Protein AF-A0AA42IKV4-F1 (afdb_monomer_lite)

Structure (mmCIF, N/CA/C/O backbone):
data_AF-A0AA42IKV4-F1
#
_entry.id   AF-A0AA42IKV4-F1
#
loop_
_atom_site.group_PDB
_atom_site.id
_atom_site.type_symbol
_atom_site.label_atom_id
_atom_site.label_alt_id
_atom_site.label_comp_id
_atom_site.label_asym_id
_atom_site.label_entity_id
_atom_site.label_seq_id
_atom_site.pdbx_PDB_ins_code
_atom_site.Cartn_x
_atom_site.Cartn_y
_atom_site.Cartn_z
_atom_site.occupancy
_atom_site.B_iso_or_equiv
_atom_site.auth_seq_id
_atom_site.auth_comp_id
_atom_site.auth_asym_id
_atom_site.auth_atom_id
_atom_site.pdbx_PDB_model_num
ATOM 1 N N . MET A 1 1 ? -17.521 -4.897 33.472 1.00 60.84 1 MET A N 1
ATOM 2 C CA . MET A 1 1 ? -17.845 -4.066 34.658 1.00 60.84 1 MET A CA 1
ATOM 3 C C . MET A 1 1 ? -17.753 -2.635 34.185 1.00 60.84 1 MET A C 1
ATOM 5 O O . MET A 1 1 ? -16.675 -2.267 33.755 1.00 60.84 1 MET A O 1
ATOM 9 N N . ALA A 1 2 ? -18.853 -1.888 34.214 1.00 84.25 2 ALA A N 1
ATOM 10 C CA . ALA A 1 2 ? -18.954 -0.598 33.538 1.00 84.25 2 ALA A CA 1
ATOM 11 C C . ALA A 1 2 ? -18.239 0.542 34.285 1.00 84.25 2 ALA A C 1
ATOM 13 O O . ALA A 1 2 ? -18.067 0.492 35.506 1.00 84.25 2 ALA A O 1
ATOM 14 N N . ILE A 1 3 ? -17.847 1.573 33.535 1.00 90.38 3 ILE A N 1
ATOM 15 C CA . ILE A 1 3 ? -17.620 2.922 34.064 1.00 90.38 3 ILE A CA 1
ATOM 16 C C . ILE A 1 3 ? -18.970 3.554 34.417 1.00 90.38 3 ILE A C 1
ATOM 18 O O . ILE A 1 3 ? -19.872 3.567 33.579 1.00 90.38 3 ILE A O 1
ATOM 22 N N . ASP A 1 4 ? -19.057 4.121 35.618 1.00 91.38 4 ASP A N 1
ATOM 23 C CA . ASP A 1 4 ? -20.184 4.929 36.079 1.00 91.38 4 ASP A CA 1
ATOM 24 C C . ASP A 1 4 ? -19.885 6.423 35.882 1.00 91.38 4 ASP A C 1
ATOM 26 O O . ASP A 1 4 ? -18.743 6.873 36.046 1.00 91.38 4 ASP A O 1
ATOM 30 N N . PHE A 1 5 ? -20.919 7.203 35.563 1.00 91.62 5 PHE A N 1
ATOM 31 C CA . PHE A 1 5 ? -20.811 8.636 35.288 1.00 91.62 5 PHE A CA 1
ATOM 32 C C . PHE A 1 5 ? -21.641 9.451 36.284 1.00 91.62 5 PHE A C 1
ATOM 34 O O . PHE A 1 5 ? -22.869 9.385 36.285 1.00 91.62 5 PHE A O 1
ATOM 41 N N . GLU A 1 6 ? -20.989 10.292 37.088 1.00 92.06 6 GLU A N 1
ATOM 42 C CA . GLU A 1 6 ? -21.677 11.289 37.914 1.00 92.06 6 GLU A CA 1
ATOM 43 C C . GLU A 1 6 ? -21.617 12.663 37.248 1.00 92.06 6 GLU A C 1
ATOM 45 O O . GLU A 1 6 ? -20.548 13.251 37.063 1.00 92.06 6 GLU A O 1
ATOM 50 N N . CYS A 1 7 ? -22.780 13.202 36.899 1.00 89.62 7 CYS A N 1
ATOM 51 C CA . CYS A 1 7 ? -22.887 14.452 36.158 1.00 89.62 7 CYS A CA 1
ATOM 52 C C . CYS A 1 7 ? -23.126 15.654 37.083 1.00 89.62 7 CYS A C 1
ATOM 54 O O . CYS A 1 7 ? -24.048 15.647 37.895 1.00 89.62 7 CYS A O 1
ATOM 56 N N . SER A 1 8 ? -22.359 16.731 36.898 1.00 89.75 8 SER A N 1
ATOM 57 C CA . SER A 1 8 ? -22.642 18.060 37.456 1.00 89.75 8 SER A CA 1
ATOM 58 C C . SER A 1 8 ? -22.844 19.088 36.337 1.00 89.75 8 SER A C 1
ATOM 60 O O . SER A 1 8 ? -22.795 18.736 35.157 1.00 89.75 8 SER A O 1
ATOM 62 N N . ALA A 1 9 ? -23.093 20.355 36.685 1.00 86.19 9 ALA A N 1
ATOM 63 C CA . ALA A 1 9 ? -23.246 21.433 35.704 1.00 86.19 9 ALA A CA 1
ATOM 64 C C . ALA A 1 9 ? -21.953 21.720 34.913 1.00 86.19 9 ALA A C 1
ATOM 66 O O . ALA A 1 9 ? -22.020 22.107 33.751 1.00 86.19 9 ALA A O 1
ATOM 67 N N . GLU A 1 10 ? -20.783 21.506 35.519 1.00 87.81 10 GLU A N 1
ATOM 68 C CA . GLU A 1 10 ? -19.490 21.903 34.938 1.00 87.81 10 GLU A CA 1
ATOM 69 C C . GLU A 1 10 ? -18.669 20.717 34.417 1.00 87.81 10 GLU A C 1
ATOM 71 O O . GLU A 1 10 ? -17.857 20.863 33.500 1.00 87.81 10 GLU A O 1
ATOM 76 N N . LYS A 1 11 ? -18.864 19.529 35.000 1.00 91.00 11 LYS A N 1
ATOM 77 C CA . LYS A 1 11 ? -18.045 18.349 34.711 1.00 91.00 11 LYS A CA 1
ATOM 78 C C . LYS A 1 11 ? -18.808 17.041 34.884 1.00 91.00 11 LYS A C 1
ATOM 80 O O . LYS A 1 11 ? -19.859 16.995 35.518 1.00 91.00 11 LYS A O 1
ATOM 85 N N . VAL A 1 12 ? -18.231 15.973 34.355 1.00 89.62 12 VAL A N 1
ATOM 86 C CA . VAL A 1 12 ? -18.653 14.589 34.571 1.00 89.62 12 VAL A CA 1
ATOM 87 C C . VAL A 1 12 ? -17.519 13.855 35.272 1.00 89.62 12 VAL A C 1
ATOM 89 O O . VAL A 1 12 ? -16.379 13.912 34.820 1.00 89.62 12 VAL A O 1
ATOM 92 N N . ARG A 1 13 ? -17.813 13.190 36.387 1.00 93.19 13 ARG A N 1
ATOM 93 C CA . ARG A 1 13 ? -16.850 12.350 37.104 1.00 93.19 13 ARG A CA 1
ATOM 94 C C . ARG A 1 13 ? -17.017 10.905 36.669 1.00 93.19 13 ARG A C 1
ATOM 96 O O . ARG A 1 13 ? -18.143 10.417 36.601 1.00 93.19 13 ARG A O 1
ATOM 103 N N . LEU A 1 14 ? -15.906 10.239 36.393 1.00 93.44 14 LEU A N 1
ATOM 104 C CA . LEU A 1 14 ? -15.879 8.843 35.981 1.00 93.44 14 LEU A CA 1
ATOM 105 C C . LEU A 1 14 ? -15.446 7.978 37.162 1.00 93.44 14 LEU A C 1
ATOM 107 O O . LEU A 1 14 ? -14.432 8.270 37.803 1.00 93.44 14 LEU A O 1
ATOM 111 N N . PHE A 1 15 ? -16.169 6.890 37.405 1.00 92.94 15 PHE A N 1
ATOM 112 C CA . PHE A 1 15 ? -15.842 5.903 38.429 1.00 92.94 15 PHE A CA 1
ATOM 113 C C . PHE A 1 15 ? -15.756 4.510 37.818 1.00 92.94 15 PHE A C 1
ATOM 115 O O . PHE A 1 15 ? -16.484 4.181 36.890 1.00 92.94 15 PHE A O 1
ATOM 122 N N . TYR A 1 16 ? -14.874 3.668 38.346 1.00 92.25 16 TYR A N 1
ATOM 123 C CA . TYR A 1 16 ? -14.787 2.260 37.973 1.00 92.25 16 TYR A CA 1
ATOM 124 C C . TYR A 1 16 ? -14.744 1.412 39.233 1.00 92.25 16 TYR A C 1
ATOM 126 O O . TYR A 1 16 ? -13.850 1.566 40.065 1.00 92.25 16 TYR A O 1
ATOM 134 N N . LYS A 1 17 ? -15.736 0.528 39.389 1.00 90.31 17 LYS A N 1
ATOM 135 C CA . LYS A 1 17 ? -15.947 -0.257 40.620 1.00 90.31 17 LYS A CA 1
ATOM 136 C C . LYS A 1 17 ? -16.019 0.625 41.879 1.00 90.31 17 LYS A C 1
ATOM 138 O O . LYS A 1 17 ? -15.448 0.282 42.912 1.00 90.31 17 LYS A O 1
ATOM 143 N N . GLY A 1 18 ? -16.663 1.789 41.771 1.00 89.50 18 GLY A N 1
ATOM 144 C CA . GLY A 1 18 ? -16.776 2.771 42.856 1.00 89.50 18 GLY A CA 1
ATOM 145 C C . GLY A 1 18 ? -15.502 3.572 43.158 1.00 89.50 18 GLY A C 1
ATOM 146 O O . GLY A 1 18 ? -15.546 4.490 43.971 1.00 89.50 18 GLY A O 1
ATOM 147 N N . ALA A 1 19 ? -14.372 3.278 42.504 1.00 92.56 19 ALA A N 1
ATOM 148 C CA . ALA A 1 19 ? -13.158 4.078 42.623 1.00 92.56 19 ALA A CA 1
ATOM 149 C C . ALA A 1 19 ? -13.177 5.232 41.615 1.00 92.56 19 ALA A C 1
ATOM 151 O O . ALA A 1 19 ? -13.440 5.023 40.430 1.00 92.56 19 ALA A O 1
ATOM 152 N N . TYR A 1 20 ? -12.867 6.442 42.079 1.00 93.88 20 TYR A N 1
ATOM 153 C CA . TYR A 1 20 ? -12.722 7.612 41.215 1.00 93.88 20 TYR A CA 1
ATOM 154 C C . TYR A 1 20 ? -11.599 7.394 40.192 1.00 93.88 20 TYR A C 1
ATOM 156 O O . TYR A 1 20 ? -10.488 7.009 40.558 1.00 93.88 20 TYR A O 1
ATOM 164 N N . LEU A 1 21 ? -11.890 7.660 38.917 1.00 91.00 21 LEU A N 1
ATOM 165 C CA . LEU A 1 21 ? -10.914 7.613 37.830 1.00 91.00 21 LEU A CA 1
ATOM 166 C C . LEU A 1 21 ? -10.411 9.009 37.470 1.00 91.00 21 LEU A C 1
ATOM 168 O O . LEU A 1 21 ? -9.209 9.262 37.520 1.00 91.00 21 LEU A O 1
ATOM 172 N N . MET A 1 22 ? -11.320 9.891 37.048 1.00 91.25 22 MET A N 1
ATOM 173 C CA . MET A 1 22 ? -10.991 11.223 36.537 1.00 91.25 22 MET A CA 1
ATOM 174 C C . MET A 1 22 ? -12.229 12.121 36.419 1.00 91.25 22 MET A C 1
ATOM 176 O O . MET A 1 22 ? -13.366 11.646 36.426 1.00 91.25 22 MET A O 1
ATOM 180 N N . ASP A 1 23 ? -11.978 13.415 36.231 1.00 89.75 23 ASP A N 1
ATOM 181 C CA . ASP A 1 23 ? -12.967 14.421 35.858 1.00 89.75 23 ASP A CA 1
ATOM 182 C C . ASP A 1 23 ? -12.882 14.719 34.351 1.00 89.75 23 ASP A C 1
ATOM 184 O O . ASP A 1 23 ? -11.795 14.905 33.802 1.00 89.75 23 ASP A O 1
ATOM 188 N N . SER A 1 24 ? -14.037 14.860 33.703 1.00 84.94 24 SER A N 1
ATOM 189 C CA . SER A 1 24 ? -14.190 15.379 32.345 1.00 84.94 24 SER A CA 1
ATOM 190 C C . SER A 1 24 ? -14.888 16.731 32.364 1.00 84.94 24 SER A C 1
ATOM 192 O O . SER A 1 24 ? -16.040 16.793 32.797 1.00 84.94 24 SER A O 1
ATOM 194 N N . PRO A 1 25 ? -14.289 17.813 31.846 1.00 84.62 25 PRO A N 1
ATOM 195 C CA . PRO A 1 25 ? -15.061 19.001 31.507 1.00 84.62 25 PRO A CA 1
ATOM 196 C C . PRO A 1 25 ? -16.152 18.624 30.495 1.00 84.62 25 PRO A C 1
ATOM 198 O O . PRO A 1 25 ? -15.885 17.857 29.564 1.00 84.62 25 PRO A O 1
ATOM 201 N N . ARG A 1 26 ? -17.366 19.160 30.655 1.00 83.31 26 ARG A N 1
ATOM 202 C CA . ARG A 1 26 ? 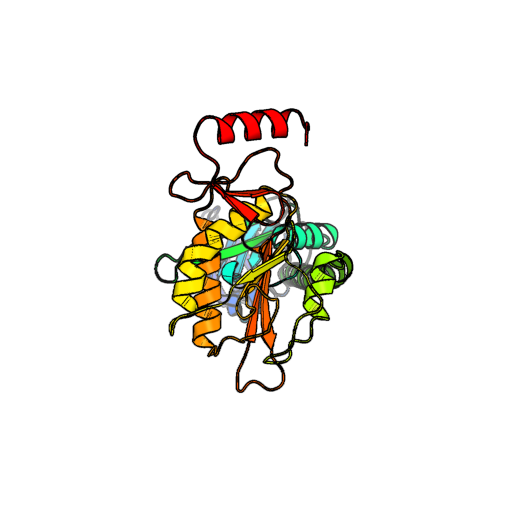-18.424 18.968 29.651 1.00 83.31 26 ARG A CA 1
ATOM 203 C C . ARG A 1 26 ? -18.011 19.574 28.308 1.00 83.31 26 ARG A C 1
ATOM 205 O O . ARG A 1 26 ? -17.318 20.594 28.274 1.00 83.31 26 ARG A O 1
ATOM 212 N N . ASN A 1 27 ? -18.452 18.969 27.203 1.00 84.81 27 ASN A N 1
ATOM 213 C CA . ASN A 1 27 ? -18.189 19.435 25.834 1.00 84.81 27 ASN A CA 1
ATOM 214 C C . ASN A 1 27 ? -16.696 19.531 25.465 1.00 84.81 27 ASN A C 1
ATOM 216 O O . ASN A 1 27 ? -16.315 20.291 24.570 1.00 84.81 27 ASN A O 1
ATOM 220 N N . ARG A 1 28 ? -15.826 18.785 26.152 1.00 84.88 28 ARG A N 1
ATOM 221 C CA . ARG A 1 28 ? -14.416 18.649 25.780 1.00 84.88 28 ARG A CA 1
ATOM 222 C C . ARG A 1 28 ? -14.080 17.194 25.526 1.00 84.88 28 ARG A C 1
ATOM 224 O O . ARG A 1 28 ? -14.535 16.300 26.229 1.00 84.88 28 ARG A O 1
ATOM 231 N N . LYS A 1 29 ? -13.223 16.982 24.532 1.00 87.50 29 LYS A N 1
ATOM 232 C CA . LYS A 1 29 ? -12.684 15.664 24.227 1.00 87.50 29 LYS A CA 1
ATOM 233 C C . LYS A 1 29 ? -11.545 15.339 25.182 1.00 87.50 29 LYS A C 1
ATOM 235 O O . LYS A 1 29 ? -10.499 15.989 25.136 1.00 87.50 29 LYS A O 1
ATOM 240 N N . LEU A 1 30 ? -11.753 14.345 26.035 1.00 90.19 30 LEU A N 1
ATOM 241 C CA . LEU A 1 30 ? -10.736 13.870 26.960 1.00 90.19 30 LEU A CA 1
ATOM 242 C C . LEU A 1 30 ? -9.655 13.089 26.232 1.00 90.19 30 LEU A C 1
ATOM 244 O O . LEU A 1 30 ? -9.950 12.192 25.452 1.00 90.19 30 LEU A O 1
ATOM 248 N N . GLN A 1 31 ? -8.402 13.414 26.526 1.00 91.31 31 GLN A N 1
ATOM 249 C CA . GLN A 1 31 ? -7.239 12.687 26.036 1.00 91.31 31 GLN A CA 1
ATOM 250 C C . GLN A 1 31 ? -6.841 11.661 27.092 1.00 91.31 31 GLN A C 1
ATOM 252 O O . GLN A 1 31 ? -6.477 12.026 28.209 1.00 91.31 31 GLN A O 1
ATOM 257 N N . VAL A 1 32 ? -6.923 10.387 26.737 1.00 90.81 32 VAL A N 1
ATOM 258 C CA . VAL A 1 32 ? -6.566 9.262 27.596 1.00 90.81 32 VAL A CA 1
ATOM 259 C C . VAL A 1 32 ? -5.598 8.366 26.834 1.00 90.81 32 VAL A C 1
ATOM 261 O O . VAL A 1 32 ? -5.584 8.350 25.601 1.00 90.81 32 VAL A O 1
ATOM 264 N N . SER A 1 33 ? -4.750 7.636 27.545 1.00 86.94 33 SER A N 1
ATOM 265 C CA . SER A 1 33 ? -3.795 6.727 26.923 1.00 86.94 33 SER A CA 1
ATOM 266 C C . SER A 1 33 ? -3.758 5.373 27.615 1.00 86.94 33 SER A C 1
ATOM 268 O O . SER A 1 33 ? -4.024 5.258 28.812 1.00 86.94 33 SER A O 1
ATOM 270 N N . GLY A 1 34 ? -3.400 4.357 26.835 1.00 85.62 34 GLY A N 1
ATOM 271 C CA . GLY A 1 34 ? -3.180 2.999 27.308 1.00 85.62 34 GLY A CA 1
ATOM 272 C C . GLY A 1 34 ? -4.421 2.111 27.244 1.00 85.62 34 GLY A C 1
ATOM 273 O O . GLY A 1 34 ? -5.565 2.549 27.390 1.00 85.62 34 GLY A O 1
ATOM 274 N N . SER A 1 35 ? -4.166 0.818 27.063 1.00 86.88 35 SER A N 1
ATOM 275 C CA . SER A 1 35 ? -5.196 -0.220 26.962 1.00 86.88 35 SER A CA 1
ATOM 276 C C . SER A 1 35 ? -5.968 -0.435 28.267 1.00 86.88 35 SER A C 1
ATOM 278 O O . SER A 1 35 ? -7.118 -0.860 28.227 1.00 86.88 35 SER A O 1
ATOM 280 N N . ASP A 1 36 ? -5.384 -0.089 29.420 1.00 89.12 36 ASP A N 1
ATOM 281 C CA . ASP A 1 36 ? -6.040 -0.195 30.731 1.00 89.12 36 ASP A CA 1
ATOM 282 C C . ASP A 1 36 ? -7.333 0.632 30.802 1.00 89.12 36 ASP A C 1
ATOM 284 O O . ASP A 1 36 ? -8.359 0.147 31.278 1.00 89.12 36 ASP A O 1
ATOM 288 N N . PHE A 1 37 ? -7.332 1.860 30.272 1.00 89.81 37 PHE A N 1
ATOM 289 C CA . PHE A 1 37 ? -8.553 2.667 30.233 1.00 89.81 37 PHE A CA 1
ATOM 290 C C . PHE A 1 37 ? -9.602 2.065 29.294 1.00 89.81 37 PHE A C 1
ATOM 292 O O . PHE A 1 37 ? -10.779 2.002 29.644 1.00 89.81 37 PHE A O 1
ATOM 299 N N . LEU A 1 38 ? -9.178 1.577 28.127 1.00 89.00 38 LEU A N 1
ATOM 300 C CA . LEU A 1 38 ? -10.078 0.954 27.160 1.00 89.00 38 LEU A CA 1
ATOM 301 C C . LEU A 1 38 ? -10.749 -0.305 27.736 1.00 89.00 38 LEU A C 1
ATOM 303 O O . LEU A 1 38 ? -11.947 -0.493 27.559 1.00 89.00 38 LEU A O 1
ATOM 307 N N . LEU A 1 39 ? -10.016 -1.122 28.498 1.00 88.81 39 LEU A N 1
ATOM 308 C CA . LEU A 1 39 ? -10.564 -2.304 29.173 1.00 88.81 39 LEU A CA 1
ATOM 309 C C . LEU A 1 39 ? -11.586 -1.953 30.262 1.00 88.81 39 LEU A C 1
ATOM 311 O O . LEU A 1 39 ? -12.529 -2.714 30.483 1.00 88.81 39 LEU A O 1
ATOM 315 N N . LYS A 1 40 ? -11.447 -0.796 30.924 1.00 91.31 40 LYS A N 1
ATOM 316 C CA . LYS A 1 40 ? -12.429 -0.321 31.917 1.00 91.31 40 LYS A CA 1
ATOM 317 C C . LYS A 1 40 ? -13.780 0.028 31.295 1.00 91.31 40 LYS A C 1
ATOM 319 O O . LYS A 1 40 ? -14.773 -0.009 32.010 1.00 91.31 40 LYS A O 1
ATOM 324 N N . LEU A 1 41 ? -13.834 0.305 29.988 1.00 89.75 41 LEU A N 1
ATOM 325 C CA . LEU A 1 41 ? -15.085 0.528 29.250 1.00 89.75 41 LEU A CA 1
ATOM 326 C C . LEU A 1 41 ? -15.873 -0.767 28.983 1.00 89.75 41 LEU A C 1
ATOM 328 O O . LEU A 1 41 ? -16.993 -0.703 28.484 1.00 89.75 41 LEU A O 1
ATOM 332 N N . SER A 1 42 ? -15.326 -1.943 29.307 1.00 90.50 42 SER A N 1
ATOM 333 C CA . SER A 1 42 ? -16.032 -3.219 29.146 1.00 90.50 42 SER A CA 1
ATOM 334 C C . SER A 1 42 ? -17.295 -3.280 30.011 1.00 90.50 42 SER A C 1
ATOM 336 O O . SER A 1 42 ? -17.230 -3.226 31.240 1.00 90.50 42 SER A O 1
ATOM 338 N N . GLY A 1 43 ? -18.461 -3.485 29.409 1.00 91.00 43 GLY A N 1
ATOM 339 C CA . GLY A 1 43 ? -19.750 -3.441 30.099 1.00 91.00 43 GLY A CA 1
ATOM 340 C C . GLY A 1 43 ? -20.415 -2.066 30.064 1.00 91.00 43 GLY A C 1
ATOM 341 O O . GLY A 1 43 ? -21.562 -1.961 30.495 1.00 91.00 43 GLY A O 1
ATOM 342 N N . THR A 1 44 ? -19.726 -1.014 29.607 1.00 93.50 44 THR A N 1
ATOM 343 C CA . THR A 1 44 ? -20.321 0.318 29.465 1.00 93.50 44 THR A CA 1
ATOM 344 C C . THR A 1 44 ? -21.156 0.361 28.193 1.00 93.50 44 THR A C 1
ATOM 346 O O . THR A 1 44 ? -20.634 0.232 27.082 1.00 93.50 44 THR A O 1
ATOM 349 N N . LYS A 1 45 ? -22.463 0.578 28.352 1.00 94.19 45 LYS A N 1
ATOM 350 C CA . LYS A 1 45 ? -23.365 0.756 27.217 1.00 94.19 45 LYS A CA 1
ATOM 351 C C . LYS A 1 45 ? -23.324 2.188 26.717 1.00 94.19 45 LYS A C 1
ATOM 353 O O . LYS A 1 45 ? -23.218 3.119 27.509 1.00 94.19 45 LYS A O 1
ATOM 358 N N . VAL A 1 46 ? -23.439 2.374 25.407 1.00 93.38 46 VAL A N 1
ATOM 359 C CA . VAL A 1 46 ? -23.384 3.708 24.789 1.00 93.38 46 VAL A CA 1
ATOM 360 C C . VAL A 1 46 ? -24.502 4.622 25.286 1.00 93.38 46 VAL A C 1
ATOM 362 O O . VAL A 1 46 ? -24.256 5.801 25.526 1.00 93.38 46 VAL A O 1
ATOM 365 N N . GLU A 1 47 ? -25.701 4.082 25.495 1.00 92.94 47 GLU A N 1
ATOM 366 C CA . GLU A 1 47 ? -26.853 4.818 26.025 1.00 92.94 47 GLU A CA 1
ATOM 367 C C . GLU A 1 47 ? -26.681 5.301 27.477 1.00 92.94 47 GLU A C 1
ATOM 369 O O . GLU A 1 47 ? -27.376 6.228 27.886 1.00 92.94 47 GLU A O 1
ATOM 374 N N . ASP A 1 48 ? -25.739 4.720 28.228 1.00 91.88 48 ASP A N 1
ATOM 375 C CA . ASP A 1 48 ? -25.432 5.113 29.608 1.00 91.88 48 ASP A CA 1
ATOM 376 C C . ASP A 1 48 ? -24.341 6.204 29.670 1.00 91.88 48 ASP A C 1
ATOM 378 O O . ASP A 1 48 ? -24.092 6.791 30.726 1.00 91.88 48 ASP A O 1
ATOM 382 N N . ILE A 1 49 ? -23.677 6.498 28.545 1.00 92.38 49 ILE A N 1
ATOM 383 C CA . ILE A 1 49 ? -22.640 7.531 28.458 1.00 92.38 49 ILE A CA 1
ATOM 384 C C . ILE A 1 49 ? -23.319 8.888 28.217 1.00 92.38 49 ILE A C 1
ATOM 386 O O . ILE A 1 49 ? -24.089 9.020 27.261 1.00 92.38 49 ILE A O 1
ATOM 390 N N . PRO A 1 50 ? -23.008 9.938 29.001 1.00 91.81 50 PRO A N 1
ATOM 391 C CA . PRO A 1 50 ? -23.537 11.276 28.752 1.00 91.81 50 PRO A CA 1
ATOM 392 C C . PRO A 1 50 ? -23.211 11.775 27.337 1.00 91.81 50 PRO A C 1
ATOM 394 O O . PRO A 1 50 ? -22.102 11.590 26.827 1.00 91.81 50 PRO A O 1
ATOM 397 N N . SER A 1 51 ? -24.185 12.410 26.684 1.00 91.12 51 SER A N 1
ATOM 398 C CA . SER A 1 51 ? -24.106 12.813 25.272 1.00 91.12 51 SER A CA 1
ATOM 399 C C . SER A 1 51 ? -23.078 13.907 24.979 1.00 91.12 51 SER A C 1
ATOM 401 O O . SER A 1 51 ? -22.764 14.144 23.821 1.00 91.12 51 SER A O 1
ATOM 403 N N . ASP A 1 52 ? -22.571 14.594 25.997 1.00 87.62 52 ASP A N 1
ATOM 404 C CA . ASP A 1 52 ? -21.582 15.670 25.901 1.00 87.62 52 ASP A CA 1
ATOM 405 C C . ASP A 1 52 ? -20.163 15.225 26.291 1.00 87.62 52 ASP A C 1
ATOM 407 O O . ASP A 1 52 ? -19.279 16.062 26.518 1.00 87.62 52 ASP A O 1
ATOM 411 N N . ILE A 1 53 ? -19.949 13.907 26.368 1.00 90.50 53 ILE A N 1
ATOM 412 C CA . ILE A 1 53 ? -18.666 13.286 26.678 1.00 90.50 53 ILE A CA 1
ATOM 413 C C . ILE A 1 53 ? -18.059 12.657 25.428 1.00 90.50 53 ILE A C 1
ATOM 415 O O . ILE A 1 53 ? -18.652 11.796 24.778 1.00 90.50 53 ILE A O 1
ATOM 419 N N . SER A 1 54 ? -16.821 13.054 25.144 1.00 92.44 54 SER A N 1
ATOM 420 C CA . SER A 1 54 ? -16.008 12.490 24.072 1.00 92.44 54 SER A CA 1
ATOM 421 C C . SER A 1 54 ? -14.648 12.060 24.603 1.00 92.44 54 SER A C 1
ATOM 423 O O . SER A 1 54 ? -14.057 12.731 25.452 1.00 92.44 54 SER A O 1
ATOM 425 N N . PHE A 1 55 ? -14.099 10.994 24.032 1.00 93.69 55 PHE A N 1
ATOM 426 C CA . PHE A 1 55 ? -12.775 10.477 24.352 1.00 93.69 55 PHE A CA 1
ATOM 427 C C . PHE A 1 55 ? -11.897 10.415 23.107 1.00 93.69 55 PHE A C 1
ATOM 429 O O . PHE 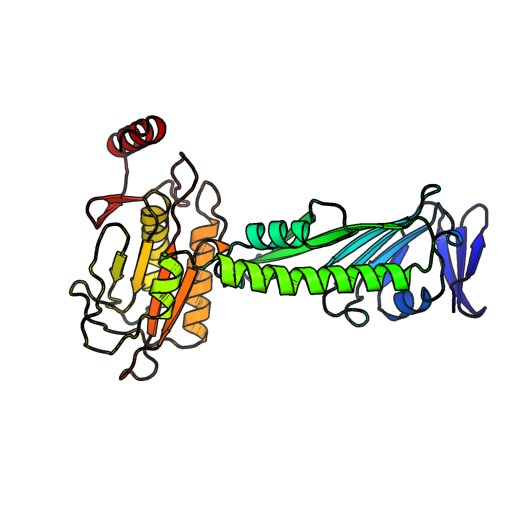A 1 55 ? -12.345 10.124 22.001 1.00 93.69 55 PHE A O 1
ATOM 436 N N . TYR A 1 56 ? -10.613 10.645 23.303 1.00 95.00 56 TYR A N 1
ATOM 437 C CA . TYR A 1 56 ? -9.551 10.186 22.433 1.00 95.00 56 TYR A CA 1
ATOM 438 C C . TYR A 1 56 ? -8.658 9.274 23.265 1.00 95.00 56 TYR A C 1
ATOM 440 O O . TYR A 1 56 ? -8.148 9.695 24.299 1.00 95.00 56 TYR A O 1
ATOM 448 N N . ILE A 1 57 ? -8.496 8.030 22.832 1.00 94.62 57 ILE A N 1
ATOM 449 C CA . ILE A 1 57 ? -7.747 6.998 23.540 1.00 94.62 57 ILE A CA 1
ATOM 450 C C . ILE A 1 57 ? -6.588 6.574 22.642 1.00 94.62 57 ILE A C 1
ATOM 452 O O . ILE A 1 57 ? -6.793 5.866 21.659 1.00 94.62 57 ILE A O 1
ATOM 456 N N . GLY A 1 58 ? -5.378 7.036 22.949 1.00 92.50 58 GLY A N 1
ATOM 457 C CA . GLY A 1 58 ? -4.159 6.638 22.238 1.00 92.50 58 GLY A CA 1
ATOM 458 C C . GLY A 1 58 ? -3.451 5.457 22.904 1.00 92.50 58 GLY A C 1
ATOM 459 O O . GLY A 1 58 ? -3.693 5.155 24.069 1.00 92.50 58 GLY A O 1
ATOM 460 N N . GLY A 1 59 ? -2.523 4.809 22.199 1.00 87.81 59 GLY A N 1
ATOM 461 C CA . GLY A 1 59 ? -1.665 3.789 22.818 1.00 87.81 59 GLY A CA 1
ATOM 462 C C . GLY A 1 59 ? -2.409 2.492 23.156 1.00 87.81 59 GLY A C 1
ATOM 463 O O . GLY A 1 59 ? -2.210 1.922 24.224 1.00 87.81 59 GLY A O 1
ATOM 464 N N . VAL A 1 60 ? -3.319 2.070 22.276 1.00 89.25 60 VAL A N 1
ATOM 465 C CA . VAL A 1 60 ? -4.222 0.920 22.480 1.00 89.25 60 VAL A CA 1
ATOM 466 C C . VAL A 1 60 ? -3.731 -0.360 21.788 1.00 89.25 60 VAL A C 1
ATOM 468 O O . VAL A 1 60 ? -4.499 -1.300 21.585 1.00 89.25 60 VAL A O 1
ATOM 471 N N . GLN A 1 61 ? -2.447 -0.422 21.421 1.00 85.50 61 GLN A N 1
ATOM 472 C CA . GLN A 1 61 ? -1.875 -1.555 20.684 1.00 85.50 61 GLN A CA 1
ATOM 473 C C . GLN A 1 61 ? -1.902 -2.864 21.484 1.00 85.50 61 GLN A C 1
ATOM 475 O O . GLN A 1 61 ? -1.970 -3.936 20.886 1.00 85.50 61 GLN A O 1
ATOM 480 N N . GLU A 1 62 ? -1.859 -2.799 22.821 1.00 84.25 62 GLU A N 1
ATOM 481 C CA . GLU A 1 62 ? -1.962 -4.003 23.663 1.00 84.25 62 GLU A CA 1
ATOM 482 C C . GLU A 1 62 ? -3.386 -4.577 23.668 1.00 84.25 62 GLU A C 1
ATOM 484 O O . GLU A 1 62 ? -3.559 -5.773 23.875 1.00 84.25 62 GLU A O 1
ATOM 489 N N . PHE A 1 63 ? -4.401 -3.741 23.418 1.00 82.50 63 PHE A N 1
ATOM 490 C CA . PHE A 1 63 ? -5.781 -4.191 23.252 1.00 82.50 63 PHE A CA 1
ATOM 491 C C . PHE A 1 63 ? -5.990 -4.839 21.881 1.00 82.50 63 PHE A C 1
ATOM 493 O O . PHE A 1 63 ? -6.549 -5.929 21.781 1.00 82.50 63 PHE A O 1
ATOM 500 N N . HIS A 1 64 ? -5.523 -4.184 20.815 1.00 82.75 64 HIS A N 1
ATOM 501 C CA . HIS A 1 64 ? -5.559 -4.755 19.476 1.00 82.75 64 HIS A CA 1
ATOM 502 C C . HIS A 1 64 ? -4.334 -4.325 18.673 1.00 82.75 64 HIS A C 1
ATOM 504 O O . HIS A 1 64 ? -4.139 -3.143 18.394 1.00 82.75 64 HIS A O 1
ATOM 510 N N . SER A 1 65 ? -3.545 -5.305 18.228 1.00 81.88 65 SER A N 1
ATOM 511 C CA . SER A 1 65 ? -2.232 -5.066 17.616 1.00 81.88 65 SER A CA 1
ATOM 512 C C . SER A 1 65 ? -2.262 -4.151 16.395 1.00 81.88 65 SER A C 1
ATOM 514 O O . SER A 1 65 ? -1.262 -3.505 16.125 1.00 81.88 65 SER A O 1
ATOM 516 N N . SER A 1 66 ? -3.377 -4.077 15.661 1.00 82.25 66 SER A N 1
ATOM 517 C CA . SER A 1 66 ? -3.531 -3.238 14.459 1.00 82.25 66 SER A CA 1
ATOM 518 C C . SER A 1 66 ? -4.073 -1.826 14.720 1.00 82.25 66 SER A C 1
ATOM 520 O O . SER A 1 66 ? -4.232 -1.067 13.764 1.00 82.25 66 SER A O 1
ATOM 522 N N . LEU A 1 67 ? -4.387 -1.480 15.970 1.00 89.69 67 LEU A N 1
ATOM 523 C CA . LEU A 1 67 ? -5.058 -0.240 16.355 1.00 89.69 67 LEU A CA 1
ATOM 524 C C . LEU A 1 67 ? -4.090 0.687 17.100 1.00 89.69 67 LEU A C 1
ATOM 526 O O . LEU A 1 67 ? -3.473 0.290 18.084 1.00 89.69 67 LEU A O 1
ATOM 530 N N . SER A 1 68 ? -3.984 1.938 16.656 1.00 91.50 68 SER A N 1
ATOM 531 C CA . SER A 1 68 ? -3.118 2.943 17.280 1.00 91.50 68 SER A CA 1
ATOM 532 C C . SER A 1 68 ? -3.873 3.869 18.231 1.00 91.50 68 SER A C 1
ATOM 534 O O . SER A 1 68 ? -3.346 4.226 19.292 1.00 91.50 68 SER A O 1
ATOM 536 N N . ALA A 1 69 ? -5.103 4.240 17.869 1.00 94.69 69 ALA A N 1
ATOM 537 C CA . ALA A 1 69 ? -5.951 5.114 18.664 1.00 94.69 69 ALA A CA 1
ATOM 538 C C . ALA A 1 69 ? -7.445 4.946 18.346 1.00 94.69 69 ALA A C 1
ATOM 540 O O . ALA A 1 69 ? -7.834 4.467 17.277 1.00 94.69 69 ALA A O 1
ATOM 541 N N . LEU A 1 70 ? -8.279 5.396 19.282 1.00 95.69 70 LEU A N 1
ATOM 542 C CA . LEU A 1 70 ? -9.729 5.494 19.159 1.00 95.69 70 LEU A CA 1
ATOM 543 C C . LEU A 1 70 ? -10.188 6.913 19.459 1.00 95.69 70 LEU A C 1
ATOM 545 O O . LEU A 1 70 ? -9.720 7.558 20.389 1.00 95.69 70 LEU A O 1
ATOM 549 N N . SER A 1 71 ? -11.166 7.371 18.702 1.00 96.12 71 SER A N 1
ATOM 550 C CA . SER A 1 71 ? -11.866 8.623 18.923 1.00 96.12 71 SER A CA 1
ATOM 551 C C . SER A 1 71 ? -13.348 8.311 19.080 1.00 96.12 71 SER A C 1
ATOM 553 O O . SER A 1 71 ? -13.972 7.820 18.143 1.00 96.12 71 SER A O 1
ATOM 555 N N . LEU A 1 72 ? -13.891 8.586 20.258 1.00 95.75 72 LEU A N 1
ATOM 556 C CA . LEU A 1 72 ? -15.270 8.333 20.651 1.00 95.75 72 LEU A CA 1
ATOM 557 C C . LEU A 1 72 ? -15.956 9.682 20.841 1.00 95.75 72 LEU A C 1
ATOM 559 O O . LEU A 1 72 ? -15.613 10.412 21.764 1.00 95.75 72 LEU A O 1
ATOM 563 N N . ASP A 1 73 ? -16.888 10.036 19.967 1.00 94.88 73 ASP A N 1
ATOM 564 C CA . ASP A 1 73 ? -17.621 11.297 20.036 1.00 94.88 73 ASP A CA 1
ATOM 565 C C . ASP A 1 73 ? -19.099 11.007 20.280 1.00 94.88 73 ASP A C 1
ATOM 567 O O . ASP A 1 73 ? -19.814 10.593 19.362 1.00 94.88 73 ASP A O 1
ATOM 571 N N . ASN A 1 74 ? -19.547 11.169 21.528 1.00 93.00 74 ASN A N 1
ATOM 572 C CA . ASN A 1 74 ? -20.938 10.916 21.879 1.00 93.00 74 ASN A CA 1
ATOM 573 C C . ASN A 1 74 ? -21.840 12.099 21.515 1.00 93.00 74 ASN A C 1
ATOM 575 O O . ASN A 1 74 ? -21.390 13.235 21.371 1.00 93.00 74 ASN A O 1
AT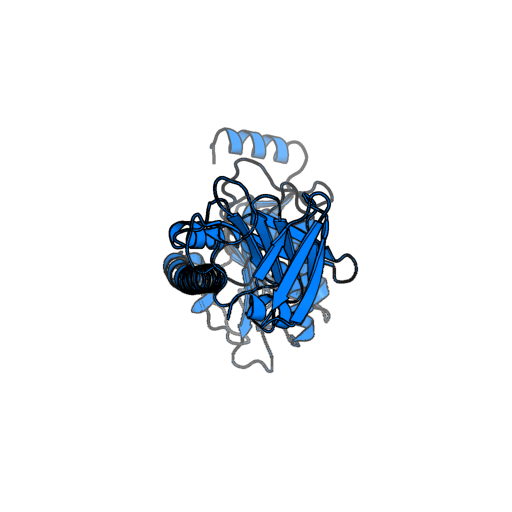OM 579 N N . SER A 1 75 ? -23.123 11.811 21.327 1.00 92.00 75 SER A N 1
ATOM 580 C CA . SER A 1 75 ? -24.165 12.805 21.082 1.00 92.00 75 SER A CA 1
ATOM 581 C C . SER A 1 75 ? -25.525 12.233 21.469 1.00 92.00 75 SER A C 1
ATOM 583 O O . SER A 1 75 ? -25.667 11.029 21.662 1.00 92.00 75 SER A O 1
ATOM 585 N N . GLU A 1 76 ? -26.567 13.065 21.485 1.00 89.00 76 GLU A N 1
ATOM 586 C CA . GLU A 1 76 ? -27.946 12.600 21.721 1.00 89.00 76 GLU A CA 1
ATOM 587 C C . GLU A 1 76 ? -28.426 11.564 20.693 1.00 89.00 76 GLU A C 1
ATOM 589 O O . GLU A 1 76 ? -29.386 10.836 20.928 1.00 89.00 76 GLU A O 1
ATOM 594 N N . ARG A 1 77 ? -27.778 11.492 19.525 1.00 90.19 77 ARG A N 1
ATOM 595 C CA . ARG A 1 77 ? -28.143 10.547 18.464 1.00 90.19 77 ARG A CA 1
ATOM 596 C C . ARG A 1 77 ? -27.446 9.196 18.617 1.00 90.19 77 ARG A C 1
ATOM 598 O O . ARG A 1 77 ? -27.784 8.279 17.868 1.00 90.19 77 ARG A O 1
ATOM 605 N N . GLY A 1 78 ? -26.468 9.097 19.517 1.00 92.88 78 GLY A N 1
ATOM 606 C CA . GLY A 1 78 ? -25.515 7.997 19.639 1.00 92.88 78 GLY A CA 1
ATOM 607 C C . GLY A 1 78 ? -24.065 8.452 19.457 1.00 92.88 78 GLY A C 1
ATOM 608 O O . GLY A 1 78 ? -23.774 9.637 19.253 1.00 92.88 78 GLY A O 1
ATOM 609 N N . MET A 1 79 ? -23.157 7.482 19.499 1.00 96.44 79 MET A N 1
ATOM 610 C CA . MET A 1 79 ? -21.718 7.687 19.481 1.00 96.44 79 MET A CA 1
ATOM 611 C C . MET A 1 79 ? -21.123 7.452 18.097 1.00 96.44 79 MET A C 1
ATOM 613 O O . MET A 1 79 ? -21.268 6.386 17.497 1.00 96.44 79 MET A O 1
ATOM 617 N N . ARG A 1 80 ? -20.386 8.446 17.609 1.00 96.88 80 ARG A N 1
ATOM 618 C CA . ARG A 1 80 ? -19.509 8.318 16.449 1.00 96.88 80 ARG A CA 1
ATOM 619 C C . ARG A 1 80 ? -18.161 7.781 16.912 1.00 96.88 80 ARG A C 1
ATOM 621 O O . ARG A 1 80 ? -17.526 8.362 17.786 1.00 96.88 80 ARG A O 1
ATOM 628 N N . VAL A 1 81 ? -17.713 6.694 16.300 1.00 97.19 81 VAL A N 1
ATOM 629 C CA . VAL A 1 81 ? -16.425 6.069 16.598 1.00 97.19 81 VAL A CA 1
ATOM 630 C C . VAL A 1 81 ? -15.518 6.184 15.385 1.00 97.19 81 VAL A C 1
ATOM 632 O O . VAL A 1 81 ? -15.923 5.872 14.268 1.00 97.19 81 VAL A O 1
ATOM 635 N N . MET A 1 82 ? -14.281 6.618 15.612 1.00 96.94 82 MET A N 1
ATOM 636 C CA . MET A 1 82 ? -13.208 6.597 14.627 1.00 96.94 82 MET A CA 1
ATOM 637 C C . MET A 1 82 ? -12.028 5.796 15.163 1.00 96.94 82 MET A C 1
ATOM 639 O O . MET A 1 82 ? -11.404 6.175 16.153 1.00 96.94 82 MET A O 1
ATOM 643 N N . MET A 1 83 ? -11.723 4.693 14.490 1.00 95.81 83 MET A N 1
ATOM 644 C CA . MET A 1 83 ? -10.573 3.845 14.776 1.00 95.81 83 MET A CA 1
ATOM 645 C C . MET A 1 83 ? -9.424 4.226 13.859 1.00 95.81 83 MET A C 1
ATOM 647 O O . MET A 1 83 ? -9.609 4.330 12.649 1.00 95.81 83 MET A O 1
ATOM 651 N N . GLN A 1 84 ? -8.241 4.418 14.426 1.00 95.12 84 GLN A N 1
ATOM 652 C CA . GLN A 1 84 ? -7.028 4.689 13.669 1.00 95.12 84 GLN A CA 1
ATOM 653 C C . GLN A 1 84 ? -6.149 3.449 13.673 1.00 95.12 84 GLN A C 1
ATOM 655 O O . GLN A 1 84 ? -5.759 2.963 14.735 1.00 95.12 84 GLN A O 1
ATOM 660 N N . THR A 1 85 ? -5.821 2.925 12.496 1.00 92.38 85 THR A N 1
ATOM 661 C CA . THR A 1 85 ? -4.912 1.779 12.394 1.00 92.38 85 THR A CA 1
ATOM 662 C C . THR A 1 85 ? -3.486 2.173 12.769 1.00 92.38 85 THR A C 1
ATOM 664 O O . THR A 1 85 ? -3.152 3.351 12.922 1.00 92.38 85 THR A O 1
ATOM 667 N N . ASN A 1 86 ? -2.603 1.189 12.885 1.00 87.88 86 ASN A N 1
ATOM 668 C CA . ASN A 1 86 ? -1.172 1.463 12.884 1.00 87.88 86 ASN A CA 1
ATOM 669 C C . ASN A 1 86 ? -0.715 2.096 11.569 1.00 87.88 86 ASN A C 1
ATOM 671 O O . ASN A 1 86 ? -1.361 1.957 10.525 1.00 87.88 86 ASN A O 1
ATOM 675 N N . TYR A 1 87 ? 0.444 2.746 11.645 1.00 85.06 87 TYR A N 1
ATOM 676 C CA . TYR A 1 87 ? 1.170 3.226 10.482 1.00 85.06 87 TYR A CA 1
ATOM 677 C C . TYR A 1 87 ? 1.511 2.059 9.559 1.00 85.06 87 TYR A C 1
ATOM 679 O O . TYR A 1 87 ? 2.170 1.101 9.963 1.00 85.06 87 TYR A O 1
ATOM 687 N N . MET A 1 88 ? 1.101 2.174 8.304 1.00 85.00 88 MET A N 1
ATOM 688 C CA . MET A 1 88 ? 1.540 1.294 7.232 1.00 85.00 88 MET A CA 1
ATOM 689 C C . MET A 1 88 ? 2.574 2.018 6.388 1.00 85.00 88 MET A C 1
ATOM 691 O O . MET A 1 88 ? 2.345 3.143 5.950 1.00 85.00 88 MET A O 1
ATOM 695 N N . ASN A 1 89 ? 3.718 1.374 6.178 1.00 80.50 89 ASN A N 1
ATOM 696 C CA . ASN A 1 89 ? 4.758 1.870 5.288 1.00 80.50 89 ASN A CA 1
ATOM 697 C C . ASN A 1 89 ? 4.350 1.575 3.839 1.00 80.50 89 ASN A C 1
ATOM 699 O O . ASN A 1 89 ? 4.422 0.428 3.400 1.00 80.50 89 ASN A O 1
ATOM 703 N N . LEU A 1 90 ? 3.950 2.609 3.098 1.00 73.62 90 LEU A N 1
ATOM 704 C CA . LEU A 1 90 ? 3.570 2.470 1.690 1.00 73.62 90 LEU A CA 1
ATOM 705 C C . LEU A 1 90 ? 4.761 2.074 0.810 1.00 73.62 90 LEU A C 1
ATOM 707 O O . LEU A 1 90 ? 4.595 1.329 -0.146 1.00 73.62 90 LEU A O 1
ATOM 711 N N . GLY A 1 91 ? 5.978 2.487 1.169 1.00 66.25 91 GLY A N 1
ATOM 712 C CA . GLY A 1 91 ? 7.202 2.056 0.488 1.00 66.25 91 GLY A CA 1
ATOM 713 C C . GLY A 1 91 ? 7.534 0.570 0.682 1.00 66.25 91 GLY A C 1
ATOM 714 O O . GLY A 1 91 ? 8.354 0.033 -0.057 1.00 66.25 91 GLY A O 1
ATOM 715 N N . ALA A 1 92 ? 6.906 -0.102 1.652 1.00 71.75 92 ALA A N 1
ATOM 716 C CA . ALA A 1 92 ? 7.008 -1.548 1.854 1.00 71.75 92 ALA A CA 1
ATOM 717 C C . ALA A 1 92 ? 5.860 -2.331 1.189 1.00 71.75 92 ALA A C 1
ATOM 719 O O . ALA A 1 92 ? 5.798 -3.556 1.314 1.00 71.75 92 ALA A O 1
ATOM 720 N N . TRP A 1 93 ? 4.942 -1.653 0.494 1.00 75.62 93 TRP A N 1
ATOM 721 C CA . TRP A 1 93 ? 3.826 -2.296 -0.187 1.00 75.62 93 TRP A CA 1
ATOM 722 C C . TRP A 1 93 ? 4.295 -2.980 -1.478 1.00 75.62 93 TRP A C 1
ATOM 724 O O . TRP A 1 93 ? 4.373 -2.374 -2.538 1.00 75.62 93 TRP A O 1
ATOM 734 N N . ILE A 1 94 ? 4.619 -4.268 -1.373 1.00 67.75 94 ILE A N 1
ATOM 735 C CA . ILE A 1 94 ? 5.118 -5.112 -2.475 1.00 67.75 94 ILE A CA 1
ATOM 736 C C . ILE A 1 94 ? 4.067 -6.135 -2.938 1.00 67.75 94 ILE A C 1
ATOM 738 O O . ILE A 1 94 ? 4.355 -7.321 -3.119 1.00 67.75 94 ILE A O 1
ATOM 742 N N . LYS A 1 95 ? 2.808 -5.702 -3.046 1.00 71.38 95 LYS A N 1
ATOM 743 C CA . LYS A 1 95 ? 1.675 -6.551 -3.447 1.00 71.38 95 LYS A CA 1
ATOM 744 C C . LYS A 1 95 ? 1.419 -6.405 -4.960 1.00 71.38 95 LYS A C 1
ATOM 746 O O . LYS A 1 95 ? 1.703 -5.349 -5.507 1.00 71.38 95 LYS A O 1
ATOM 751 N N . PRO A 1 96 ? 0.872 -7.426 -5.648 1.00 64.31 96 PRO A N 1
ATOM 752 C CA . PRO A 1 96 ? 0.559 -7.370 -7.085 1.00 64.31 96 PRO A CA 1
ATOM 753 C C . PRO A 1 96 ? -0.722 -6.571 -7.406 1.00 64.31 96 PRO A C 1
ATOM 755 O O . PRO A 1 96 ? -1.337 -6.779 -8.444 1.00 64.31 96 PRO A O 1
ATOM 758 N N . PHE A 1 97 ? -1.154 -5.721 -6.483 1.00 73.06 97 PHE A N 1
ATOM 759 C CA . PHE A 1 97 ? -2.323 -4.855 -6.563 1.00 73.06 97 PHE A CA 1
ATOM 760 C C . PHE A 1 97 ? -2.002 -3.582 -5.787 1.00 73.06 97 PHE A C 1
ATOM 762 O O . PHE A 1 97 ? -1.236 -3.615 -4.810 1.00 73.06 97 PHE A O 1
ATOM 769 N N . SER A 1 98 ? -2.581 -2.468 -6.215 1.00 78.38 98 SER A N 1
ATOM 770 C CA . SER A 1 98 ? -2.307 -1.177 -5.605 1.00 78.38 98 SER A CA 1
ATOM 771 C C . SER A 1 98 ? -2.885 -1.085 -4.191 1.00 78.38 98 SER A C 1
ATOM 773 O O . SER A 1 98 ? -3.791 -1.835 -3.805 1.00 78.38 98 SER A O 1
ATOM 775 N N . PHE A 1 99 ? -2.363 -0.162 -3.382 1.00 81.94 99 PHE A N 1
ATOM 776 C CA . PHE A 1 99 ? -2.940 0.087 -2.060 1.00 81.94 99 PHE A CA 1
ATOM 777 C C . PHE A 1 99 ? -4.384 0.593 -2.168 1.00 81.94 99 PHE A C 1
ATOM 779 O O . PHE A 1 99 ? -5.225 0.241 -1.345 1.00 81.94 99 PHE A O 1
ATOM 786 N N . ASP A 1 100 ? -4.698 1.359 -3.212 1.00 82.75 100 ASP A N 1
ATOM 787 C CA . ASP A 1 100 ? -6.055 1.847 -3.454 1.00 82.75 100 ASP A CA 1
ATOM 788 C C . ASP A 1 100 ? -7.008 0.730 -3.901 1.00 82.75 100 ASP A C 1
ATOM 790 O O . ASP A 1 100 ? -8.133 0.666 -3.407 1.00 82.75 100 ASP A O 1
ATOM 794 N N . GLU A 1 101 ? -6.563 -0.210 -4.742 1.00 83.94 101 GLU A N 1
ATOM 795 C CA . GLU A 1 101 ? -7.333 -1.421 -5.068 1.00 83.94 101 GLU A CA 1
ATOM 796 C C . GLU A 1 101 ? -7.612 -2.252 -3.814 1.00 83.94 101 GLU A C 1
ATOM 798 O O . GLU A 1 101 ? -8.731 -2.728 -3.607 1.00 83.94 101 GLU A O 1
ATOM 803 N N . TYR A 1 102 ? -6.613 -2.377 -2.939 1.00 89.69 102 TYR A N 1
ATOM 804 C CA . TYR A 1 102 ? -6.762 -3.025 -1.643 1.00 89.69 102 TYR A CA 1
ATOM 805 C C . TYR A 1 102 ? -7.791 -2.337 -0.749 1.00 89.69 102 TYR A C 1
ATOM 807 O O . TYR A 1 102 ? -8.658 -3.016 -0.196 1.00 89.69 102 TYR A O 1
ATOM 815 N N . LEU A 1 103 ? -7.749 -1.008 -0.634 1.00 91.25 103 LEU A N 1
ATOM 816 C CA . LEU A 1 103 ? -8.721 -0.258 0.160 1.00 91.25 103 LEU A CA 1
ATOM 817 C C . LEU A 1 103 ? -10.134 -0.359 -0.406 1.00 91.25 103 LEU A C 1
ATOM 819 O O . LEU A 1 103 ? -11.049 -0.679 0.348 1.00 91.25 103 LEU A O 1
ATOM 823 N N . LEU A 1 104 ? -10.311 -0.168 -1.715 1.00 86.75 104 LEU A N 1
ATOM 824 C CA . LEU A 1 104 ? -11.607 -0.340 -2.376 1.00 86.75 104 LEU A CA 1
ATOM 825 C C . LEU A 1 104 ? -12.147 -1.754 -2.159 1.00 86.75 104 LEU A C 1
ATOM 827 O O . LEU A 1 104 ? -13.340 -1.956 -1.920 1.00 86.75 104 LEU A O 1
ATOM 831 N N . LYS A 1 105 ? -11.262 -2.757 -2.192 1.00 91.25 105 LYS A N 1
ATOM 832 C CA . LYS A 1 105 ? -11.664 -4.131 -1.928 1.00 91.25 105 LYS A CA 1
ATOM 833 C C . LYS A 1 105 ? -12.073 -4.336 -0.475 1.00 91.25 105 LYS A C 1
ATOM 835 O O . LYS A 1 105 ? -13.094 -4.984 -0.248 1.00 91.25 105 LYS A O 1
ATOM 840 N N . ILE A 1 106 ? -11.351 -3.774 0.493 1.00 93.56 106 ILE A N 1
ATOM 841 C CA . ILE A 1 106 ? -11.771 -3.800 1.899 1.00 93.56 106 ILE A CA 1
ATOM 842 C C . ILE A 1 106 ? -13.127 -3.119 2.065 1.00 93.56 106 ILE A C 1
ATOM 844 O O . ILE A 1 106 ? -14.002 -3.704 2.691 1.00 93.56 106 ILE A O 1
ATOM 848 N N . GLU A 1 107 ? -13.324 -1.930 1.496 1.00 93.62 107 GLU A N 1
ATOM 849 C CA . GLU A 1 107 ? -14.596 -1.198 1.552 1.00 93.62 107 GLU A CA 1
ATOM 850 C C . GLU A 1 107 ? -15.757 -2.025 0.995 1.00 93.62 107 GLU A C 1
ATOM 852 O O . GLU A 1 107 ? -16.848 -2.003 1.554 1.00 93.62 107 GLU A O 1
ATOM 857 N N . SER A 1 108 ? -15.511 -2.820 -0.052 1.00 91.19 108 SER A N 1
ATOM 858 C CA . SER A 1 108 ? -16.515 -3.735 -0.611 1.00 91.19 108 SER A CA 1
ATOM 859 C C . SER A 1 108 ? -16.846 -4.940 0.282 1.00 91.19 108 SER A C 1
ATOM 861 O O . SER A 1 108 ? -17.856 -5.601 0.057 1.00 91.19 108 SER A O 1
ATOM 863 N N . LEU A 1 109 ? -15.981 -5.265 1.248 1.00 91.56 109 LEU A N 1
ATOM 864 C CA . LEU A 1 109 ? -16.068 -6.468 2.084 1.00 91.56 109 LEU A CA 1
ATOM 865 C C . LEU A 1 109 ? -16.425 -6.169 3.542 1.00 91.56 109 LEU A C 1
ATOM 867 O O . LEU A 1 109 ? -16.890 -7.060 4.252 1.00 91.56 109 LEU A O 1
ATOM 871 N N . VAL A 1 110 ? -16.139 -4.961 4.023 1.00 92.19 110 VAL A N 1
ATOM 872 C CA . VAL A 1 110 ? -16.290 -4.612 5.431 1.00 92.19 110 VAL A CA 1
ATOM 873 C C . VAL A 1 110 ? -17.694 -4.089 5.713 1.00 92.19 110 VAL A C 1
ATOM 875 O O . VAL A 1 110 ? -18.165 -3.130 5.110 1.00 92.19 110 VAL A O 1
ATOM 878 N N . GLU A 1 111 ? -18.373 -4.717 6.668 1.00 90.69 111 GLU A N 1
ATOM 879 C CA . GLU A 1 111 ? -19.719 -4.321 7.072 1.00 90.69 111 GLU A CA 1
ATOM 880 C C . GLU A 1 111 ? -19.698 -3.387 8.285 1.00 90.69 111 GLU A C 1
ATOM 882 O O . GLU A 1 111 ? -18.896 -3.531 9.212 1.00 90.69 111 GLU A O 1
ATOM 887 N N . GLY A 1 112 ? -20.631 -2.434 8.305 1.00 86.00 112 GLY A N 1
ATOM 888 C CA . GLY A 1 112 ? -20.848 -1.559 9.456 1.00 86.00 112 GLY A CA 1
ATOM 889 C C . GLY A 1 112 ? -19.748 -0.522 9.697 1.00 86.00 112 GLY A C 1
ATOM 890 O O . GLY A 1 112 ? -19.755 0.089 10.765 1.00 86.00 112 GLY A O 1
ATOM 891 N N . ILE A 1 113 ? -18.844 -0.323 8.732 1.00 91.31 113 ILE A N 1
ATOM 892 C CA . ILE A 1 113 ? -17.903 0.801 8.642 1.00 91.31 113 ILE A CA 1
ATOM 893 C C . ILE A 1 113 ? -18.375 1.713 7.506 1.00 91.31 113 ILE A C 1
ATOM 895 O O . ILE A 1 113 ? -18.817 1.239 6.463 1.00 91.31 113 ILE A O 1
ATOM 899 N N . LEU A 1 114 ? -18.325 3.023 7.724 1.00 88.12 114 LEU A N 1
ATOM 900 C CA . LEU A 1 114 ? -18.742 4.041 6.768 1.00 88.12 114 LEU A CA 1
ATOM 901 C C . LEU A 1 114 ? -17.611 4.313 5.761 1.00 88.12 114 LEU A C 1
ATOM 903 O O . LEU A 1 114 ? -16.533 4.742 6.184 1.00 88.12 114 LEU A O 1
ATOM 907 N N . PRO A 1 115 ? -17.836 4.112 4.451 1.00 87.00 115 PRO A N 1
ATOM 908 C CA . PRO A 1 115 ? -16.896 4.545 3.428 1.00 87.00 115 PRO A CA 1
ATOM 909 C C . PRO A 1 115 ? -16.968 6.074 3.204 1.00 87.00 115 PRO A C 1
ATOM 911 O O . PRO A 1 115 ? -18.009 6.692 3.458 1.00 87.00 115 PRO A O 1
ATOM 914 N N . PRO A 1 116 ? -15.896 6.700 2.685 1.00 89.81 116 PRO A N 1
ATOM 915 C CA . PRO A 1 116 ? -14.604 6.082 2.405 1.00 89.81 116 PRO A CA 1
ATOM 916 C C . PRO A 1 116 ? -13.768 5.902 3.680 1.00 89.81 116 PRO A C 1
ATOM 918 O O . PRO A 1 116 ? -13.820 6.723 4.603 1.00 89.81 116 PRO A O 1
ATOM 921 N N . ILE A 1 117 ? -12.938 4.861 3.702 1.00 92.06 117 ILE A N 1
ATOM 922 C CA . ILE A 1 117 ? -11.859 4.708 4.674 1.00 92.06 117 ILE A CA 1
ATOM 923 C C . ILE A 1 117 ? -10.910 5.896 4.497 1.00 92.06 117 ILE A C 1
ATOM 925 O O . ILE A 1 117 ? -10.330 6.122 3.433 1.00 92.06 117 ILE A O 1
ATOM 929 N N . LYS A 1 118 ? -10.745 6.687 5.558 1.00 90.62 118 LYS A N 1
ATOM 930 C CA . LYS A 1 118 ? -9.951 7.919 5.497 1.00 90.62 118 LYS A CA 1
ATOM 931 C C . LYS A 1 118 ? -8.465 7.587 5.504 1.00 90.62 118 LYS A C 1
ATOM 933 O O . LYS A 1 118 ? -8.010 6.826 6.352 1.00 90.62 118 LYS A O 1
ATOM 938 N N . LYS A 1 119 ? -7.698 8.205 4.606 1.00 90.50 119 LYS A N 1
ATOM 939 C CA . LYS A 1 119 ? -6.234 8.100 4.555 1.00 90.50 119 LYS A CA 1
ATOM 940 C C . LYS A 1 119 ? -5.603 9.328 5.203 1.00 90.50 119 LYS A C 1
ATOM 942 O O . LYS A 1 119 ? -5.850 10.449 4.767 1.00 90.50 119 LYS A O 1
ATOM 947 N N . TYR A 1 120 ? -4.766 9.114 6.212 1.00 87.25 120 TYR A N 1
ATOM 948 C CA . TYR A 1 120 ? -3.948 10.161 6.822 1.00 87.25 120 TYR A CA 1
ATOM 949 C C . TYR A 1 120 ? -2.484 9.883 6.507 1.00 87.25 120 TYR A C 1
ATOM 951 O O . TYR A 1 120 ? -1.901 8.933 7.033 1.00 87.25 120 TYR A O 1
ATOM 959 N N . TYR A 1 121 ? -1.905 10.690 5.621 1.00 82.88 121 TYR A N 1
ATOM 960 C CA . TYR A 1 121 ? -0.513 10.544 5.214 1.00 82.88 121 TYR A CA 1
ATOM 961 C C . TYR A 1 121 ? 0.416 11.226 6.212 1.00 82.88 121 TYR A C 1
ATOM 963 O O . TYR A 1 121 ? 0.158 12.341 6.666 1.00 82.88 121 TYR A O 1
ATOM 971 N N . LYS A 1 122 ? 1.522 10.555 6.521 1.00 80.94 122 LYS A N 1
ATOM 972 C CA . LYS A 1 122 ? 2.629 11.112 7.286 1.00 80.94 122 LYS A CA 1
ATOM 973 C C . LYS A 1 122 ? 3.920 10.838 6.533 1.00 80.94 122 LYS A C 1
ATOM 975 O O . LYS A 1 122 ? 4.287 9.680 6.336 1.00 80.94 122 LYS A O 1
ATOM 980 N N . TYR A 1 123 ? 4.601 11.906 6.146 1.00 74.19 123 TYR A N 1
ATOM 981 C CA . TYR A 1 123 ? 5.939 11.828 5.584 1.00 74.19 123 TYR A CA 1
ATOM 982 C C . TYR A 1 123 ? 6.973 11.908 6.707 1.00 74.19 123 TYR A C 1
ATOM 984 O O . TYR A 1 123 ? 6.887 12.784 7.569 1.00 74.19 123 TYR A O 1
ATOM 992 N N . ASP A 1 124 ? 7.919 10.975 6.719 1.00 73.25 124 ASP A N 1
ATOM 993 C CA . ASP A 1 124 ? 9.095 11.035 7.581 1.00 73.25 124 ASP A CA 1
ATOM 994 C C . ASP A 1 124 ? 10.301 11.479 6.748 1.00 73.25 124 ASP A C 1
ATOM 996 O O . ASP A 1 124 ? 10.860 10.694 5.983 1.00 73.25 124 ASP A O 1
ATOM 1000 N N . GLU A 1 125 ? 10.697 12.743 6.905 1.00 69.56 125 GLU A N 1
ATOM 1001 C CA . GLU A 1 125 ? 11.813 13.354 6.175 1.00 69.56 125 GLU A CA 1
ATOM 1002 C C . GLU A 1 125 ? 13.158 12.667 6.447 1.00 69.56 125 GLU A C 1
ATOM 1004 O O . GLU A 1 125 ? 14.012 12.624 5.565 1.00 69.56 125 GLU A O 1
ATOM 1009 N N . ALA A 1 126 ? 13.355 12.102 7.643 1.00 68.12 126 ALA A N 1
ATOM 1010 C CA . ALA A 1 126 ? 14.626 11.490 8.022 1.00 68.12 126 ALA A CA 1
ATOM 1011 C C . ALA A 1 126 ? 14.825 10.127 7.351 1.00 68.12 126 ALA A C 1
ATOM 1013 O O . ALA A 1 126 ? 15.939 9.777 6.958 1.00 68.12 126 ALA A O 1
ATOM 1014 N N . SER A 1 127 ? 13.747 9.351 7.220 1.00 58.62 127 SER A N 1
ATOM 1015 C CA . SER A 1 127 ? 13.781 8.042 6.563 1.00 58.62 127 SER A CA 1
ATOM 1016 C C . SER A 1 127 ? 13.356 8.081 5.091 1.00 58.62 127 SER A C 1
ATOM 1018 O O . SER A 1 127 ? 13.564 7.094 4.383 1.00 58.62 127 SER A O 1
ATOM 1020 N N . LEU A 1 128 ? 12.816 9.215 4.624 1.00 63.81 128 LEU A N 1
ATOM 1021 C CA . LEU A 1 128 ? 12.179 9.397 3.314 1.00 63.81 128 LEU A CA 1
ATOM 1022 C C . LEU A 1 128 ? 11.047 8.377 3.076 1.00 63.81 128 LEU A C 1
ATOM 1024 O O . LEU A 1 128 ? 10.830 7.918 1.953 1.00 63.81 128 LEU A O 1
ATOM 1028 N N . ILE A 1 129 ? 10.345 7.980 4.146 1.00 67.12 129 ILE A N 1
ATOM 1029 C CA . ILE A 1 129 ? 9.282 6.966 4.108 1.00 67.12 129 ILE A CA 1
ATOM 1030 C C . ILE A 1 129 ? 7.907 7.634 4.184 1.00 67.12 129 ILE A C 1
ATOM 1032 O O . ILE A 1 129 ? 7.635 8.461 5.055 1.00 67.12 129 ILE A O 1
ATOM 1036 N N . ASN A 1 130 ? 7.012 7.200 3.294 1.00 74.44 130 ASN A N 1
ATOM 1037 C CA . ASN A 1 130 ? 5.594 7.536 3.335 1.00 74.44 130 ASN A CA 1
ATOM 1038 C C . ASN A 1 130 ? 4.839 6.525 4.200 1.00 74.44 130 ASN A C 1
ATOM 1040 O O . ASN A 1 130 ? 4.757 5.340 3.861 1.00 74.44 130 ASN A O 1
ATOM 1044 N N . TYR A 1 131 ? 4.254 7.004 5.293 1.00 81.38 131 TYR A N 1
ATOM 1045 C CA . TYR A 1 131 ? 3.340 6.227 6.114 1.00 81.38 131 TYR A CA 1
ATOM 1046 C C . TYR A 1 131 ? 1.895 6.651 5.876 1.00 81.38 131 TYR A C 1
ATOM 1048 O O . TYR A 1 131 ? 1.603 7.827 5.651 1.00 81.38 131 TYR A O 1
ATOM 1056 N N . VAL A 1 132 ? 0.979 5.697 6.000 1.00 86.69 132 VAL A N 1
ATOM 1057 C CA . VAL A 1 132 ? -0.460 5.955 6.011 1.00 86.69 132 VAL A CA 1
ATOM 1058 C C . VAL A 1 132 ? -1.094 5.364 7.265 1.00 86.69 132 VAL A C 1
ATOM 1060 O O . VAL A 1 132 ? -0.778 4.246 7.672 1.00 86.69 132 VAL A O 1
ATOM 1063 N N . ILE A 1 133 ? -1.989 6.127 7.885 1.00 90.38 133 ILE A N 1
ATOM 1064 C CA . ILE A 1 133 ? -2.938 5.639 8.889 1.00 90.38 133 ILE A CA 1
ATOM 1065 C C . ILE A 1 133 ? -4.314 5.589 8.233 1.00 90.38 133 ILE A C 1
ATOM 1067 O O . ILE A 1 133 ? -4.714 6.546 7.565 1.00 90.38 133 ILE A O 1
ATOM 1071 N N . LEU A 1 134 ? -5.051 4.500 8.454 1.00 93.94 134 LEU A N 1
ATOM 1072 C CA . LEU A 1 134 ? -6.447 4.404 8.046 1.00 93.94 134 LEU A CA 1
ATOM 1073 C C . LEU A 1 134 ? -7.365 4.820 9.192 1.00 93.94 134 LEU A C 1
ATOM 1075 O O . LEU A 1 134 ? -7.216 4.344 10.316 1.00 93.94 134 LEU A O 1
ATOM 1079 N N . GLY A 1 135 ? -8.316 5.699 8.890 1.00 95.75 135 GLY A N 1
ATOM 1080 C CA . GLY A 1 135 ? -9.431 6.056 9.757 1.00 95.75 135 GLY A CA 1
ATOM 1081 C C . GLY A 1 135 ? -10.681 5.284 9.369 1.00 95.75 135 GLY A C 1
ATOM 1082 O O . GLY A 1 135 ? -11.255 5.532 8.309 1.00 95.75 135 GLY A O 1
ATOM 1083 N N . LEU A 1 136 ? -11.109 4.381 10.245 1.00 95.69 136 LEU A N 1
ATOM 1084 C CA . LEU A 1 136 ? -12.323 3.585 10.103 1.00 95.69 136 LEU A CA 1
ATOM 1085 C C . LEU A 1 136 ? -13.420 4.212 10.952 1.00 95.69 136 LEU A C 1
ATOM 1087 O O . LEU A 1 136 ? -13.279 4.307 12.170 1.00 95.69 136 LEU A O 1
ATOM 1091 N N . GLU A 1 137 ? -14.500 4.650 10.321 1.00 96.88 137 GLU A N 1
ATOM 1092 C CA . GLU A 1 137 ? -15.562 5.383 10.999 1.00 96.88 137 GLU A CA 1
ATOM 1093 C C . GLU A 1 137 ? -16.852 4.571 11.058 1.00 96.88 137 GLU A C 1
ATOM 1095 O O . GLU A 1 137 ? -17.230 3.943 10.077 1.00 96.88 137 GLU A O 1
ATOM 1100 N N . PHE A 1 138 ? -17.554 4.590 12.186 1.00 96.31 138 PHE A N 1
ATOM 1101 C CA . PHE A 1 138 ? -18.887 4.004 12.299 1.00 96.31 138 PHE A CA 1
ATOM 1102 C C . PHE A 1 138 ? -19.694 4.653 13.422 1.00 96.31 138 PHE A C 1
ATOM 1104 O O . PHE A 1 138 ? -19.201 5.504 14.165 1.00 96.31 138 PHE A O 1
ATOM 1111 N N . PHE A 1 139 ? -20.964 4.267 13.521 1.00 96.38 139 PHE A N 1
ATOM 1112 C CA . PHE A 1 139 ? -21.904 4.824 14.481 1.00 96.38 139 PHE A CA 1
ATOM 1113 C C . PHE A 1 139 ? -22.501 3.739 15.371 1.00 96.38 139 PHE A C 1
ATOM 1115 O O . PHE A 1 139 ? -22.880 2.673 14.882 1.00 96.38 139 PHE A O 1
ATOM 1122 N N . ILE A 1 140 ? -22.619 4.033 16.663 1.00 95.81 140 ILE A N 1
ATOM 1123 C CA . ILE A 1 140 ? -23.220 3.159 17.668 1.00 95.81 140 ILE A CA 1
ATOM 1124 C C . ILE A 1 140 ? -24.389 3.898 18.311 1.00 95.81 140 ILE A C 1
ATOM 1126 O O . ILE A 1 140 ? -24.216 4.987 18.850 1.00 95.81 140 ILE A O 1
ATOM 1130 N N . ARG A 1 141 ? -25.588 3.314 18.262 1.00 94.06 141 ARG A N 1
ATOM 1131 C CA . ARG A 1 141 ? -26.775 3.889 18.916 1.00 94.06 141 ARG A CA 1
ATOM 1132 C C . ARG A 1 141 ? -26.971 3.368 20.330 1.00 94.06 141 ARG A C 1
ATOM 1134 O O . ARG A 1 141 ? -27.368 4.128 21.199 1.00 94.06 141 ARG A O 1
ATOM 1141 N N . ASN A 1 142 ? -26.748 2.075 20.515 1.00 94.56 142 ASN A N 1
ATOM 1142 C CA . ASN A 1 142 ? -26.977 1.367 21.761 1.00 94.56 142 ASN A CA 1
ATOM 1143 C C . ASN A 1 142 ? -26.104 0.109 21.838 1.00 94.56 142 ASN A C 1
ATOM 1145 O O . ASN A 1 142 ? -25.571 -0.348 20.822 1.00 94.56 142 ASN A O 1
ATOM 1149 N N . GLY A 1 143 ? -25.993 -0.446 23.041 1.00 94.75 143 GLY A N 1
ATOM 1150 C CA . GLY A 1 143 ? -25.252 -1.670 23.324 1.00 94.75 143 GLY A CA 1
ATOM 1151 C C . GLY A 1 143 ? -23.866 -1.423 23.909 1.00 94.75 143 GLY A C 1
ATOM 1152 O O . GLY A 1 143 ? -23.451 -0.282 24.120 1.00 94.75 143 GLY A O 1
ATOM 1153 N N . ASP A 1 144 ? -23.168 -2.519 24.202 1.00 94.75 144 ASP A N 1
ATOM 1154 C CA . ASP A 1 144 ? -21.840 -2.481 24.809 1.00 94.75 144 ASP A CA 1
ATOM 1155 C C . ASP A 1 144 ? -20.816 -1.874 23.845 1.00 94.75 144 ASP A C 1
ATOM 1157 O O . ASP A 1 144 ? -20.611 -2.352 22.725 1.00 94.75 144 ASP A O 1
ATOM 1161 N N . LEU A 1 145 ? -20.185 -0.789 24.288 1.00 93.62 145 LEU A N 1
ATOM 1162 C CA . LEU A 1 145 ? -19.257 -0.022 23.475 1.00 93.62 145 LEU A CA 1
ATOM 1163 C C . LEU A 1 145 ? -18.062 -0.869 23.016 1.00 93.62 145 LEU A C 1
ATOM 1165 O O . LEU A 1 145 ? -17.679 -0.820 21.844 1.00 93.62 145 LEU A O 1
ATOM 1169 N N . LEU A 1 146 ? -17.461 -1.628 23.933 1.00 92.31 146 LEU A N 1
ATOM 1170 C CA . LEU A 1 146 ? -16.222 -2.346 23.665 1.00 92.31 146 LEU A CA 1
ATOM 1171 C C . LEU A 1 146 ? -16.475 -3.601 22.828 1.00 92.31 146 LEU A C 1
ATOM 1173 O O . LEU A 1 146 ? -15.691 -3.884 21.921 1.00 92.31 146 LEU A O 1
ATOM 1177 N N . ASP A 1 147 ? -17.582 -4.303 23.064 1.00 93.56 147 ASP A N 1
ATOM 1178 C CA . ASP A 1 147 ? -17.992 -5.449 22.246 1.00 93.56 147 ASP A CA 1
ATOM 1179 C C . ASP A 1 147 ? -18.235 -5.026 20.793 1.00 93.56 147 ASP A C 1
ATOM 1181 O O . ASP A 1 147 ? -17.783 -5.689 19.855 1.00 93.56 147 ASP A O 1
ATOM 1185 N N . ILE A 1 148 ? -18.894 -3.882 20.579 1.00 94.94 148 ILE A N 1
ATOM 1186 C CA . ILE A 1 148 ? -19.165 -3.372 19.231 1.00 94.94 148 ILE A CA 1
ATOM 1187 C C . ILE A 1 148 ? -17.868 -2.933 18.542 1.00 94.94 148 ILE A C 1
ATOM 1189 O O . ILE A 1 148 ? -17.657 -3.284 17.378 1.00 94.94 148 ILE A O 1
ATOM 1193 N N . ILE A 1 149 ? -16.975 -2.218 19.239 1.00 93.06 149 ILE A N 1
ATOM 1194 C CA . ILE A 1 149 ? -15.646 -1.863 18.709 1.00 93.06 149 ILE A CA 1
ATOM 1195 C C . ILE A 1 149 ? -14.868 -3.127 18.324 1.00 93.06 149 ILE A C 1
ATOM 1197 O O . ILE A 1 149 ? -14.334 -3.206 17.217 1.00 93.06 149 ILE A O 1
ATOM 1201 N N . SER A 1 150 ? -14.851 -4.135 19.197 1.00 91.62 150 SER A N 1
ATOM 1202 C CA . SER A 1 150 ? -14.141 -5.398 18.967 1.00 91.62 150 SER A CA 1
ATOM 1203 C C . SER A 1 150 ? -14.701 -6.136 17.752 1.00 91.62 150 SER A C 1
ATOM 1205 O O . SER A 1 150 ? -13.952 -6.526 16.858 1.00 91.62 150 SER A O 1
ATOM 1207 N N . SER A 1 151 ? -16.029 -6.220 17.637 1.00 92.69 151 SER A N 1
ATOM 1208 C CA . SER A 1 151 ? -16.708 -6.799 16.475 1.00 92.69 151 SER A CA 1
ATOM 1209 C C . SER A 1 151 ? -16.334 -6.094 15.163 1.00 92.69 151 SER A C 1
ATOM 1211 O O . SER A 1 151 ? -16.092 -6.751 14.145 1.00 92.69 151 SER A O 1
ATOM 1213 N N . ARG A 1 152 ? -16.241 -4.754 15.167 1.00 94.12 152 ARG A N 1
ATOM 1214 C CA . ARG A 1 152 ? -15.825 -3.973 13.987 1.00 94.12 152 ARG A CA 1
ATOM 1215 C C . ARG A 1 152 ? -14.358 -4.194 13.632 1.00 94.12 152 ARG A C 1
ATOM 1217 O O . ARG A 1 152 ? -14.050 -4.329 12.449 1.00 94.12 152 ARG A O 1
ATOM 1224 N N . LEU A 1 153 ? -13.471 -4.283 14.623 1.00 91.00 153 LEU A N 1
ATOM 1225 C CA . LEU A 1 153 ? -12.057 -4.608 14.413 1.00 91.00 153 LEU A CA 1
ATOM 1226 C C . LEU A 1 153 ? -11.879 -5.988 13.782 1.00 91.00 153 LEU A C 1
ATOM 1228 O O . LEU A 1 153 ? -11.149 -6.129 12.802 1.00 91.00 153 LEU A O 1
ATOM 1232 N N . GLU A 1 154 ? -12.588 -6.996 14.285 1.00 90.44 154 GLU A N 1
ATOM 1233 C CA . GLU A 1 154 ? -12.549 -8.337 13.707 1.00 90.44 154 GLU A CA 1
ATOM 1234 C C . GLU A 1 154 ? -13.104 -8.370 12.280 1.00 90.44 154 GLU A C 1
ATOM 1236 O O . GLU A 1 154 ? -12.536 -9.035 11.410 1.00 90.44 154 GLU A O 1
ATOM 1241 N N . GLY A 1 155 ? -14.206 -7.653 12.030 1.00 91.31 155 GLY A N 1
ATOM 1242 C CA . GLY A 1 155 ? -14.790 -7.499 10.698 1.00 91.31 155 GLY A CA 1
ATOM 1243 C C . GLY A 1 155 ? -13.802 -6.885 9.712 1.00 91.31 155 GLY A C 1
ATOM 1244 O O . GLY A 1 155 ? -13.581 -7.439 8.636 1.00 91.31 155 GLY A O 1
ATOM 1245 N N . PHE A 1 156 ? -13.132 -5.806 10.115 1.00 92.50 156 PHE A N 1
ATOM 1246 C CA . PHE A 1 156 ? -12.074 -5.184 9.329 1.00 92.50 156 PHE A CA 1
ATOM 1247 C C . PHE A 1 156 ? -10.903 -6.146 9.085 1.00 92.50 156 PHE A C 1
ATOM 1249 O O . PHE A 1 156 ? -10.508 -6.341 7.940 1.00 92.50 156 PHE A O 1
ATOM 1256 N N . ALA A 1 157 ? -10.403 -6.836 10.114 1.00 88.50 157 ALA A N 1
ATOM 1257 C CA . ALA A 1 157 ? -9.305 -7.792 9.964 1.00 88.50 157 ALA A CA 1
ATOM 1258 C C . ALA A 1 157 ? -9.661 -8.969 9.031 1.00 88.50 157 ALA A C 1
ATOM 1260 O O . ALA A 1 157 ? -8.809 -9.453 8.280 1.00 88.50 157 ALA A O 1
ATOM 1261 N N . ARG A 1 158 ? -10.918 -9.441 9.050 1.00 88.94 158 ARG A N 1
ATOM 1262 C CA . ARG A 1 158 ? -11.424 -10.428 8.080 1.00 88.94 158 ARG A CA 1
ATOM 1263 C C . ARG A 1 158 ? -11.444 -9.854 6.664 1.00 88.94 158 ARG A C 1
ATOM 1265 O O . ARG A 1 158 ? -10.927 -10.506 5.760 1.00 88.94 158 ARG A O 1
ATOM 1272 N N . ALA A 1 159 ? -11.978 -8.646 6.489 1.00 92.12 159 ALA A N 1
ATOM 1273 C CA . ALA A 1 159 ? -12.021 -7.966 5.198 1.00 92.12 159 ALA A CA 1
ATOM 1274 C C . ALA A 1 159 ? -10.616 -7.735 4.623 1.00 92.12 159 ALA A C 1
ATOM 1276 O O . ALA A 1 159 ? -10.414 -7.958 3.438 1.00 92.12 159 ALA A O 1
ATOM 1277 N N . GLN A 1 160 ? -9.627 -7.388 5.451 1.00 91.12 160 GLN A N 1
ATOM 1278 C CA . GLN A 1 160 ? -8.226 -7.271 5.036 1.00 91.12 160 GLN A CA 1
ATOM 1279 C C . GLN A 1 160 ? -7.681 -8.586 4.466 1.00 91.12 160 GLN A C 1
ATOM 1281 O O . GLN A 1 160 ? -7.156 -8.599 3.355 1.00 91.12 160 GLN A O 1
ATOM 1286 N N . ARG A 1 161 ? -7.825 -9.700 5.199 1.00 86.31 161 ARG A N 1
ATOM 1287 C CA . ARG A 1 161 ? -7.351 -11.020 4.740 1.00 86.31 161 ARG A CA 1
ATOM 1288 C C . ARG A 1 161 ? -8.032 -11.451 3.444 1.00 86.31 161 ARG A C 1
ATOM 1290 O O . ARG A 1 161 ? -7.376 -11.976 2.548 1.00 86.31 161 ARG A O 1
ATOM 1297 N N . GLU A 1 162 ? -9.336 -11.224 3.349 1.00 86.69 162 GLU A N 1
ATOM 1298 C CA . GLU A 1 162 ? -10.120 -11.601 2.178 1.00 86.69 162 GLU A CA 1
ATOM 1299 C C . GLU A 1 162 ? -9.832 -10.700 0.972 1.00 86.69 162 GLU A C 1
ATOM 1301 O O . GLU A 1 162 ? -9.717 -11.200 -0.145 1.00 86.69 162 GLU A O 1
ATOM 1306 N N . ALA A 1 163 ? -9.641 -9.397 1.185 1.00 89.06 163 ALA A N 1
ATOM 1307 C CA . ALA A 1 163 ? -9.221 -8.467 0.145 1.00 89.06 163 ALA A CA 1
ATOM 1308 C C . ALA A 1 163 ? -7.879 -8.890 -0.448 1.00 89.06 163 ALA A C 1
ATOM 1310 O O . ALA A 1 163 ? -7.771 -8.999 -1.666 1.00 89.06 163 ALA A O 1
ATOM 1311 N N . GLU A 1 164 ? -6.893 -9.209 0.400 1.00 85.69 164 GLU A N 1
ATOM 1312 C CA . GLU A 1 164 ? -5.623 -9.753 -0.076 1.00 85.69 164 GLU A CA 1
ATOM 1313 C C . GLU A 1 164 ? -5.853 -11.032 -0.878 1.00 85.69 164 GLU A C 1
ATOM 1315 O O . GLU A 1 164 ? -5.438 -11.099 -2.030 1.00 85.69 164 GLU A O 1
ATOM 1320 N N . ARG A 1 165 ? -6.551 -12.029 -0.319 1.00 85.62 165 ARG A N 1
ATOM 1321 C CA . ARG A 1 165 ? -6.811 -13.309 -0.999 1.00 85.62 165 ARG A CA 1
ATOM 1322 C C . ARG A 1 165 ? -7.433 -13.107 -2.380 1.00 85.62 165 ARG A C 1
ATOM 1324 O O . ARG A 1 165 ? -6.987 -13.708 -3.354 1.00 85.62 165 ARG A O 1
ATOM 1331 N N . VAL A 1 166 ? -8.469 -12.276 -2.467 1.00 82.00 166 VAL A N 1
ATOM 1332 C CA . VAL A 1 166 ? -9.193 -12.023 -3.713 1.00 82.00 166 VAL A CA 1
ATOM 1333 C C . VAL A 1 166 ? -8.320 -11.269 -4.704 1.00 82.00 166 VAL A C 1
ATOM 1335 O O . VAL A 1 166 ? -8.249 -11.690 -5.851 1.00 82.00 166 VAL A O 1
ATOM 1338 N N . LEU A 1 167 ? -7.624 -10.214 -4.286 1.00 79.62 167 LEU A N 1
ATOM 1339 C CA . LEU A 1 167 ? -6.781 -9.426 -5.185 1.00 79.62 167 LEU A CA 1
ATOM 1340 C C . LEU A 1 167 ? -5.533 -10.184 -5.633 1.00 79.62 167 LEU A C 1
ATOM 1342 O O . LEU A 1 167 ? -5.118 -10.048 -6.776 1.00 79.62 167 LEU A O 1
ATOM 1346 N N . TYR A 1 168 ? -4.976 -11.057 -4.796 1.00 72.56 168 TYR A N 1
ATOM 1347 C CA . TYR A 1 168 ? -3.930 -11.986 -5.222 1.00 72.56 168 TYR A CA 1
ATOM 1348 C C . TYR A 1 168 ? -4.422 -12.952 -6.307 1.00 72.56 168 TYR A C 1
ATOM 1350 O O . TYR A 1 168 ? -3.651 -13.292 -7.201 1.00 72.56 168 TYR A O 1
ATOM 1358 N N . ASN A 1 169 ? -5.691 -13.363 -6.252 1.00 68.00 169 ASN A N 1
ATOM 1359 C CA . ASN A 1 169 ? -6.296 -14.239 -7.256 1.00 68.00 169 ASN A CA 1
ATOM 1360 C C . ASN A 1 169 ? -6.748 -13.469 -8.513 1.00 68.00 169 ASN A C 1
ATOM 1362 O O . ASN A 1 169 ? -6.651 -13.997 -9.616 1.00 68.00 169 ASN A O 1
ATOM 1366 N N . GLN A 1 170 ? -7.218 -12.225 -8.363 1.00 65.81 170 GLN A N 1
ATOM 1367 C CA . GLN A 1 170 ? -7.661 -11.345 -9.455 1.00 65.81 170 GLN A CA 1
ATOM 1368 C C . GLN A 1 170 ? -6.488 -10.693 -10.200 1.00 65.81 170 GLN A C 1
ATOM 1370 O O . GLN A 1 170 ? -6.572 -10.494 -11.407 1.00 65.81 170 GLN A O 1
ATOM 1375 N N . GLY A 1 171 ? -5.371 -10.448 -9.513 1.00 52.22 171 GLY A N 1
ATOM 1376 C CA . GLY A 1 171 ? -4.098 -9.979 -10.066 1.00 52.22 171 GLY A CA 1
ATOM 1377 C C . GLY A 1 171 ? -3.360 -11.014 -10.923 1.00 52.22 171 GLY A C 1
ATOM 1378 O O . GLY A 1 171 ? -2.217 -10.779 -11.306 1.00 52.22 171 GLY A O 1
ATOM 1379 N N . SER A 1 172 ? -4.005 -12.132 -11.284 1.00 44.19 172 SER A N 1
ATOM 1380 C CA . SER A 1 172 ? -3.595 -12.987 -12.410 1.00 44.19 172 SER A CA 1
ATOM 1381 C C . SER A 1 172 ? -3.899 -12.301 -13.750 1.00 44.19 172 SER A C 1
ATOM 1383 O O . SER A 1 172 ? -4.551 -12.853 -14.632 1.00 44.19 172 SER A O 1
ATOM 1385 N N . SER A 1 173 ? -3.441 -11.059 -13.891 1.00 42.88 173 SER A N 1
ATOM 1386 C CA . SER A 1 173 ? -3.255 -10.409 -15.177 1.00 42.88 173 SER A CA 1
ATOM 1387 C C . SER A 1 173 ? -1.971 -10.971 -15.787 1.00 42.88 173 SER A C 1
ATOM 1389 O O . SER A 1 173 ? -0.969 -11.165 -15.096 1.00 42.88 173 SER A O 1
ATOM 1391 N N . ILE A 1 174 ? -2.020 -11.266 -17.082 1.00 46.03 174 ILE A N 1
ATOM 1392 C CA . ILE A 1 174 ? -1.062 -12.065 -17.865 1.00 46.03 174 ILE A CA 1
ATOM 1393 C C . ILE A 1 174 ? 0.415 -11.662 -17.648 1.00 46.03 174 ILE A C 1
ATOM 1395 O O . ILE A 1 174 ? 1.305 -12.503 -17.751 1.00 46.03 174 ILE A O 1
ATOM 1399 N N . HIS A 1 175 ? 0.697 -10.415 -17.261 1.00 43.34 175 HIS A N 1
ATOM 1400 C CA . HIS A 1 175 ? 2.059 -9.906 -17.060 1.00 43.34 175 HIS A CA 1
ATOM 1401 C C . HIS A 1 175 ? 2.664 -10.210 -15.680 1.00 43.34 175 HIS A C 1
ATOM 1403 O O . HIS A 1 175 ? 3.862 -10.470 -15.591 1.00 43.34 175 HIS A O 1
ATOM 1409 N N . THR A 1 176 ? 1.863 -10.271 -14.610 1.00 42.44 176 THR A N 1
ATOM 1410 C CA . THR A 1 176 ? 2.342 -10.694 -13.278 1.00 42.44 176 THR A CA 1
ATOM 1411 C C . THR A 1 176 ? 2.612 -12.203 -13.235 1.00 42.44 176 THR A C 1
ATOM 1413 O O . THR A 1 176 ? 3.423 -12.672 -12.435 1.00 42.44 176 THR A O 1
ATOM 1416 N N . HIS A 1 177 ? 1.960 -12.965 -14.121 1.00 40.12 177 HIS A N 1
ATOM 1417 C CA . HIS A 1 177 ? 2.208 -14.396 -14.296 1.00 40.12 177 HIS A CA 1
ATOM 1418 C C . HIS A 1 177 ? 3.567 -14.690 -14.946 1.00 40.12 177 HIS A C 1
ATOM 1420 O O . HIS A 1 177 ? 4.259 -15.590 -14.475 1.00 40.12 177 HIS A O 1
ATOM 1426 N N . LEU A 1 178 ? 3.996 -13.901 -15.943 1.00 43.09 178 LEU A N 1
ATOM 1427 C CA . LEU A 1 178 ? 5.309 -14.080 -16.582 1.00 43.09 178 LEU A CA 1
ATOM 1428 C C . LEU A 1 178 ? 6.455 -13.969 -15.562 1.00 43.09 178 LEU A C 1
ATOM 1430 O O . LEU A 1 178 ? 7.349 -14.807 -15.553 1.00 43.09 178 LEU A O 1
ATOM 1434 N N . ALA A 1 179 ? 6.380 -13.002 -14.642 1.00 42.47 179 ALA A N 1
ATOM 1435 C CA . ALA A 1 179 ? 7.379 -12.779 -13.592 1.00 42.47 179 ALA A CA 1
ATOM 1436 C C . ALA A 1 179 ? 7.543 -13.958 -12.611 1.00 42.47 179 ALA A C 1
ATOM 1438 O O . ALA A 1 179 ? 8.619 -14.151 -12.054 1.00 42.47 179 ALA A O 1
ATOM 1439 N N . ARG A 1 180 ? 6.493 -14.752 -12.358 1.00 49.75 180 ARG A N 1
ATOM 1440 C CA . ARG A 1 180 ? 6.512 -15.794 -11.311 1.00 49.75 180 ARG A CA 1
ATOM 1441 C C . ARG A 1 180 ? 6.948 -17.176 -11.792 1.00 49.75 180 ARG A C 1
ATOM 1443 O O . ARG A 1 180 ? 7.263 -18.015 -10.952 1.00 49.75 180 ARG A O 1
ATOM 1450 N N . GLU A 1 181 ? 7.007 -17.397 -13.103 1.00 53.75 181 GLU A N 1
ATOM 1451 C CA . GLU A 1 181 ? 7.477 -18.654 -13.709 1.00 53.75 181 GLU A CA 1
ATOM 1452 C C . GLU A 1 181 ? 8.841 -18.516 -14.410 1.00 53.75 181 GLU A C 1
ATOM 1454 O O . GLU A 1 181 ? 9.386 -19.499 -14.910 1.00 53.75 181 GLU A O 1
ATOM 1459 N N . LEU A 1 182 ? 9.434 -17.317 -14.418 1.00 71.88 182 LEU A N 1
ATOM 1460 C CA . LEU A 1 182 ? 10.766 -17.085 -14.972 1.00 71.88 182 LEU A CA 1
ATOM 1461 C C . LEU A 1 182 ? 11.848 -17.709 -14.079 1.00 71.88 182 LEU A C 1
ATOM 1463 O O . LEU A 1 182 ? 12.218 -17.176 -13.033 1.00 71.88 182 LEU A O 1
ATOM 1467 N N . SER A 1 183 ? 12.397 -18.838 -14.521 1.00 80.69 183 SER A N 1
ATOM 1468 C CA . SER A 1 183 ? 13.649 -19.376 -13.994 1.00 80.69 183 SER A CA 1
ATOM 1469 C C . SER A 1 183 ? 14.831 -18.781 -14.754 1.00 80.69 183 SER A C 1
ATOM 1471 O O . SER A 1 183 ? 14.926 -18.939 -15.971 1.00 80.69 183 SER A O 1
ATOM 1473 N N . PHE A 1 184 ? 15.755 -18.145 -14.038 1.00 90.06 184 PHE A N 1
ATOM 1474 C CA . PHE A 1 184 ? 16.993 -17.619 -14.608 1.00 90.06 184 PHE A CA 1
ATOM 1475 C C . PHE A 1 184 ? 18.154 -18.553 -14.274 1.00 90.06 184 PHE A C 1
ATOM 1477 O O . PHE A 1 184 ? 18.285 -18.990 -13.130 1.00 90.06 184 PHE A O 1
ATOM 1484 N N . VAL A 1 185 ? 19.006 -18.836 -15.255 1.00 92.06 185 VAL A N 1
ATOM 1485 C CA . VAL A 1 185 ? 20.225 -19.636 -15.092 1.00 92.06 185 VAL A CA 1
ATOM 1486 C C . VAL A 1 185 ? 21.395 -18.799 -15.587 1.00 92.06 185 VAL A C 1
ATOM 1488 O O . VAL A 1 185 ? 21.315 -18.235 -16.673 1.00 92.06 185 VAL A O 1
ATOM 1491 N N . GLU A 1 186 ? 22.451 -18.684 -14.788 1.00 95.25 186 GLU A N 1
ATOM 1492 C CA . GLU A 1 186 ? 23.630 -17.882 -15.130 1.00 95.25 186 GLU A CA 1
ATOM 1493 C C . GLU A 1 186 ? 24.244 -18.322 -16.465 1.00 95.25 186 GLU A C 1
ATOM 1495 O O . GLU A 1 186 ? 24.463 -19.513 -16.684 1.00 95.25 186 GLU A O 1
ATOM 1500 N N . GLY A 1 187 ? 24.541 -17.362 -17.345 1.00 94.31 187 GLY A N 1
ATOM 1501 C CA . GLY A 1 187 ? 25.153 -17.612 -18.651 1.00 94.31 187 GLY A CA 1
ATOM 1502 C C . GLY A 1 187 ? 24.207 -18.174 -19.717 1.00 94.31 187 GLY A C 1
ATOM 1503 O O . GLY A 1 187 ? 24.613 -18.291 -20.871 1.00 94.31 187 GLY A O 1
ATOM 1504 N N . GLU A 1 188 ? 22.956 -18.477 -19.370 1.00 93.81 188 GLU A N 1
ATOM 1505 C CA . GLU A 1 188 ? 21.953 -18.966 -20.316 1.00 93.81 188 GLU A CA 1
ATOM 1506 C C . GLU A 1 188 ? 21.130 -17.825 -20.912 1.00 93.81 188 GLU A C 1
ATOM 1508 O O . GLU A 1 188 ? 20.944 -16.766 -20.303 1.00 93.81 188 GLU A O 1
ATOM 1513 N N . LYS A 1 189 ? 20.600 -18.064 -22.115 1.00 91.44 189 LYS A N 1
ATOM 1514 C CA . LYS A 1 189 ? 19.674 -17.138 -22.765 1.00 91.44 189 LYS A CA 1
ATOM 1515 C C . LYS A 1 189 ? 18.275 -17.291 -22.176 1.00 91.44 189 LYS A C 1
ATOM 1517 O O . LYS A 1 189 ? 17.750 -18.400 -22.091 1.00 91.44 189 LYS A O 1
ATOM 1522 N N . ILE A 1 190 ? 17.647 -16.181 -21.805 1.00 88.56 190 ILE A N 1
ATOM 1523 C CA . ILE A 1 190 ? 16.252 -16.192 -21.355 1.00 88.56 190 ILE A CA 1
ATOM 1524 C C . ILE A 1 190 ? 15.296 -16.380 -22.535 1.00 88.56 190 ILE A C 1
ATOM 1526 O O . ILE A 1 190 ? 15.610 -16.034 -23.670 1.00 88.56 190 ILE A O 1
ATOM 1530 N N . PHE A 1 191 ? 14.103 -16.917 -22.268 1.00 81.94 191 PHE A N 1
ATOM 1531 C CA . PHE A 1 191 ? 13.107 -17.172 -23.318 1.00 81.94 191 PHE A CA 1
ATOM 1532 C C . PHE A 1 191 ? 12.431 -15.901 -23.854 1.00 81.94 191 PHE A C 1
ATOM 1534 O O . PHE A 1 191 ? 11.720 -15.955 -24.855 1.00 81.94 191 PHE A O 1
ATOM 1541 N N . LEU A 1 192 ? 12.598 -14.775 -23.159 1.00 82.12 192 LEU A N 1
ATOM 1542 C CA . LEU A 1 192 ? 12.054 -13.486 -23.562 1.00 82.12 192 LEU A CA 1
ATOM 1543 C C . LEU A 1 192 ? 12.964 -12.810 -24.591 1.00 82.12 192 LEU A C 1
ATOM 1545 O O . LEU A 1 192 ? 14.180 -12.990 -24.585 1.00 82.12 192 LEU A O 1
ATOM 1549 N N . GLU A 1 193 ? 12.370 -11.944 -25.403 1.00 81.88 193 GLU A N 1
ATOM 1550 C CA . GLU A 1 193 ? 13.082 -11.055 -26.321 1.00 81.88 193 GLU A CA 1
ATOM 1551 C C . GLU A 1 193 ? 12.755 -9.600 -25.989 1.00 81.88 193 GLU A C 1
ATOM 1553 O O . GLU A 1 193 ? 11.630 -9.297 -25.574 1.00 81.88 193 GLU A O 1
ATOM 1558 N N . GLU A 1 194 ? 13.718 -8.695 -26.187 1.00 85.38 194 GLU A N 1
ATOM 1559 C CA . GLU A 1 194 ? 13.455 -7.264 -26.065 1.00 85.38 194 GLU A CA 1
ATOM 1560 C C . GLU A 1 194 ? 12.405 -6.830 -27.089 1.00 85.38 194 GLU A C 1
ATOM 1562 O O . GLU A 1 194 ? 12.476 -7.129 -28.281 1.00 85.38 194 GLU A O 1
ATOM 1567 N N . ASN A 1 195 ? 11.394 -6.118 -26.610 1.00 85.44 195 ASN A N 1
ATOM 1568 C CA . ASN A 1 195 ? 10.278 -5.657 -27.419 1.00 85.44 195 ASN A CA 1
ATOM 1569 C C . ASN A 1 195 ? 9.614 -4.445 -26.753 1.00 85.44 195 ASN A C 1
ATOM 1571 O O . ASN A 1 195 ? 10.151 -3.846 -25.824 1.00 85.44 195 ASN A O 1
ATOM 1575 N N . LEU A 1 196 ? 8.428 -4.045 -27.209 1.00 84.00 196 LEU A N 1
ATOM 1576 C CA . LEU A 1 196 ? 7.727 -2.880 -26.656 1.00 84.00 196 LEU A CA 1
ATOM 1577 C C . LEU A 1 196 ? 7.478 -2.968 -25.140 1.00 84.00 196 LEU A C 1
ATOM 1579 O O . LEU A 1 196 ? 7.462 -1.927 -24.487 1.00 84.00 196 LEU A O 1
ATOM 1583 N N . THR A 1 197 ? 7.359 -4.176 -24.588 1.00 87.44 197 THR A N 1
ATOM 1584 C CA . THR A 1 197 ? 7.014 -4.448 -23.185 1.00 87.44 197 THR A CA 1
ATOM 1585 C C . THR A 1 197 ? 8.129 -5.137 -22.389 1.00 87.44 197 THR A C 1
ATOM 1587 O O . THR A 1 197 ? 7.946 -5.405 -21.208 1.00 87.44 197 THR A O 1
ATOM 1590 N N . VAL A 1 198 ? 9.272 -5.449 -23.001 1.00 89.69 198 VAL A N 1
ATOM 1591 C CA . VAL A 1 198 ? 10.401 -6.134 -22.348 1.00 89.69 198 VAL A CA 1
ATOM 1592 C C . VAL A 1 198 ? 11.702 -5.428 -22.701 1.00 89.69 198 VAL A C 1
ATOM 1594 O O . VAL A 1 198 ? 11.965 -5.208 -23.879 1.00 89.69 198 VAL A O 1
ATOM 1597 N N . GLU A 1 199 ? 12.505 -5.087 -21.697 1.00 95.00 199 GLU A N 1
ATOM 1598 C CA . GLU A 1 199 ? 13.844 -4.502 -21.844 1.00 95.00 199 GLU A CA 1
ATOM 1599 C C . GLU A 1 199 ? 14.859 -5.260 -20.980 1.00 95.00 199 GLU A C 1
ATOM 1601 O O . GLU A 1 199 ? 14.569 -5.593 -19.829 1.00 95.00 199 GLU A O 1
ATOM 1606 N N . PHE A 1 200 ? 16.072 -5.460 -21.489 1.00 95.19 200 PHE A N 1
ATOM 1607 C CA . PHE A 1 200 ? 17.192 -6.055 -20.766 1.00 95.19 200 PHE A CA 1
ATOM 1608 C C . PHE A 1 200 ? 18.263 -5.015 -20.464 1.00 95.19 200 PHE A C 1
ATOM 1610 O O . PHE A 1 200 ? 18.586 -4.153 -21.282 1.00 95.19 200 PHE A O 1
ATOM 1617 N N . LYS A 1 201 ? 18.825 -5.072 -19.254 1.00 95.94 201 LYS A N 1
ATOM 1618 C CA . LYS A 1 201 ? 19.952 -4.231 -18.855 1.00 95.94 201 LYS A CA 1
ATOM 1619 C C . LYS A 1 201 ? 21.033 -5.011 -18.135 1.00 95.94 201 LYS A C 1
ATOM 1621 O O . LYS A 1 201 ? 20.860 -5.516 -17.027 1.00 95.94 201 LYS A O 1
ATOM 1626 N N . GLU A 1 202 ? 22.225 -4.972 -18.704 1.00 95.25 202 GLU A N 1
ATOM 1627 C CA . GLU A 1 202 ? 23.424 -5.397 -18.003 1.00 95.25 202 GLU A CA 1
ATOM 1628 C C . GLU A 1 202 ? 23.921 -4.280 -17.080 1.00 95.25 202 GLU A C 1
ATOM 1630 O O . GLU A 1 202 ? 23.956 -3.101 -17.447 1.00 95.25 202 GLU A O 1
ATOM 1635 N N . VAL A 1 203 ? 24.367 -4.644 -15.879 1.00 93.19 203 VAL A N 1
ATOM 1636 C CA . VAL A 1 203 ? 25.066 -3.717 -14.986 1.00 93.19 203 VAL A CA 1
ATOM 1637 C C . VAL A 1 203 ? 26.571 -3.918 -15.148 1.00 93.19 203 VAL A C 1
ATOM 1639 O O . VAL A 1 203 ? 27.158 -4.815 -14.555 1.00 93.19 203 VAL A O 1
ATOM 1642 N N . LYS A 1 204 ? 27.215 -3.038 -15.919 1.00 81.62 204 LYS A N 1
ATOM 1643 C CA . LYS A 1 204 ? 28.645 -3.135 -16.278 1.00 81.62 204 LYS A CA 1
ATOM 1644 C C . LYS A 1 204 ? 29.618 -2.567 -15.223 1.00 81.62 204 LYS A C 1
ATOM 1646 O O . LYS A 1 204 ? 30.781 -2.321 -15.524 1.00 81.62 204 LYS A O 1
ATOM 1651 N N . GLY A 1 205 ? 29.170 -2.319 -13.986 1.00 76.62 205 GLY A N 1
ATOM 1652 C CA . GLY A 1 205 ? 29.972 -1.669 -12.938 1.00 76.62 205 GLY A CA 1
ATOM 1653 C C . GLY A 1 205 ? 29.738 -2.223 -11.531 1.00 76.62 205 GLY A C 1
ATOM 1654 O O . GLY A 1 205 ? 28.695 -2.793 -11.235 1.00 76.62 205 GLY A O 1
ATOM 1655 N N . GLY A 1 206 ? 30.698 -2.003 -10.625 1.00 83.06 206 GLY A N 1
ATOM 1656 C CA . GLY A 1 206 ? 30.693 -2.581 -9.269 1.00 83.06 206 GLY A CA 1
ATOM 1657 C C . GLY A 1 206 ? 29.652 -2.015 -8.291 1.00 83.06 206 GLY A C 1
ATOM 1658 O O . GLY A 1 206 ? 29.622 -2.428 -7.135 1.00 83.06 206 GLY A O 1
ATOM 1659 N N . ASN A 1 207 ? 28.811 -1.066 -8.716 1.00 90.94 207 ASN A N 1
ATOM 1660 C CA . ASN A 1 207 ? 27.738 -0.509 -7.891 1.00 90.94 207 ASN A CA 1
ATOM 1661 C C . ASN A 1 207 ? 26.382 -0.648 -8.606 1.00 90.94 207 ASN A C 1
ATOM 1663 O O . ASN A 1 207 ? 25.958 0.276 -9.315 1.00 90.94 207 ASN A O 1
ATOM 1667 N N . PRO A 1 208 ? 25.691 -1.789 -8.434 1.00 92.00 208 PRO A N 1
ATOM 1668 C CA . PRO A 1 208 ? 24.405 -2.019 -9.079 1.00 92.00 208 PRO A CA 1
ATOM 1669 C C . PRO A 1 208 ? 23.330 -1.055 -8.584 1.00 92.00 208 PRO A C 1
ATOM 1671 O O . PRO A 1 208 ? 22.583 -0.534 -9.405 1.00 92.00 208 PRO A O 1
ATOM 1674 N N . VAL A 1 209 ? 23.310 -0.727 -7.286 1.00 93.75 209 VAL A N 1
ATOM 1675 C CA . VAL A 1 209 ? 22.332 0.203 -6.692 1.00 93.75 209 VAL A CA 1
ATOM 1676 C C . VAL A 1 209 ? 22.344 1.541 -7.432 1.00 93.75 209 VAL A C 1
ATOM 1678 O O . VAL A 1 209 ? 21.312 1.984 -7.928 1.00 93.75 209 VAL A O 1
ATOM 1681 N N . LYS A 1 210 ? 23.525 2.156 -7.574 1.00 94.06 210 LYS A N 1
ATOM 1682 C CA . LYS A 1 210 ? 23.675 3.449 -8.255 1.00 94.06 210 LYS A CA 1
ATOM 1683 C C . LYS A 1 210 ? 23.363 3.356 -9.750 1.00 94.06 210 LYS A C 1
ATOM 1685 O O . LYS A 1 210 ? 22.751 4.261 -10.306 1.00 94.06 210 LYS A O 1
ATOM 1690 N N . SER A 1 211 ? 23.772 2.265 -10.397 1.00 94.44 211 SER A N 1
ATOM 1691 C CA . SER A 1 211 ? 23.527 2.052 -11.830 1.00 94.44 211 SER A CA 1
ATOM 1692 C C . SER A 1 211 ? 22.031 1.960 -12.139 1.00 94.44 211 SER A C 1
ATOM 1694 O O . SER A 1 211 ? 21.561 2.582 -13.088 1.00 94.44 211 SER A O 1
ATOM 1696 N N . ILE A 1 212 ? 21.277 1.243 -11.300 1.00 95.56 212 ILE A N 1
ATOM 1697 C CA . ILE A 1 212 ? 19.818 1.131 -11.396 1.00 95.56 212 ILE A CA 1
ATOM 1698 C C . ILE A 1 212 ? 19.168 2.480 -11.074 1.00 95.56 212 ILE A C 1
ATOM 1700 O O . ILE A 1 212 ? 18.389 2.990 -11.876 1.00 95.56 212 ILE A O 1
ATOM 1704 N N . GLN A 1 213 ? 19.536 3.101 -9.947 1.00 94.62 213 GLN A N 1
ATOM 1705 C CA . GLN A 1 213 ? 18.990 4.391 -9.508 1.00 94.62 213 GLN A CA 1
ATOM 1706 C C . GLN A 1 213 ? 19.081 5.476 -10.586 1.00 94.62 213 GLN A C 1
ATOM 1708 O O . GLN A 1 213 ? 18.168 6.287 -10.713 1.00 94.62 213 GLN A O 1
ATOM 1713 N N . ASN A 1 214 ? 20.174 5.508 -11.348 1.00 93.56 214 ASN A N 1
ATOM 1714 C CA . ASN A 1 214 ? 20.406 6.536 -12.358 1.00 93.56 214 ASN A CA 1
ATOM 1715 C C . ASN A 1 214 ? 19.510 6.415 -13.595 1.00 93.56 214 ASN A C 1
ATOM 1717 O O . ASN A 1 214 ? 19.396 7.393 -14.321 1.00 93.56 214 ASN A O 1
ATOM 1721 N N . LEU A 1 215 ? 18.948 5.235 -13.866 1.00 94.75 215 LEU A N 1
ATOM 1722 C CA . LEU A 1 215 ? 18.261 4.951 -15.130 1.00 94.75 215 LEU A CA 1
ATOM 1723 C C . LEU A 1 215 ? 16.812 4.494 -14.956 1.00 94.75 215 LEU A C 1
ATOM 1725 O O . LEU A 1 215 ? 16.072 4.438 -15.937 1.00 94.75 215 LEU A O 1
ATOM 1729 N N . VAL A 1 216 ? 16.419 4.084 -13.748 1.00 95.56 216 VAL A N 1
ATOM 1730 C CA . VAL A 1 216 ? 15.135 3.413 -13.516 1.00 95.56 216 VAL A CA 1
ATOM 1731 C C . VAL A 1 216 ? 13.928 4.312 -13.776 1.00 95.56 216 VAL A C 1
ATOM 1733 O O . VAL A 1 216 ? 12.933 3.829 -14.306 1.00 95.56 216 VAL A O 1
ATOM 1736 N N . ASP A 1 217 ? 14.020 5.612 -13.493 1.00 95.00 217 ASP A N 1
ATOM 1737 C CA . ASP A 1 217 ? 12.966 6.585 -13.810 1.00 95.00 217 ASP A CA 1
ATOM 1738 C C . ASP A 1 217 ? 12.700 6.677 -15.310 1.00 95.00 217 ASP A C 1
ATOM 1740 O O . ASP A 1 217 ? 11.542 6.697 -15.719 1.00 95.00 217 ASP A O 1
ATOM 1744 N N . GLU A 1 218 ? 13.743 6.663 -16.139 1.00 96.69 218 GLU A N 1
ATOM 1745 C CA . GLU A 1 218 ? 13.580 6.694 -17.593 1.00 96.69 218 GLU A CA 1
ATOM 1746 C C . GLU A 1 218 ? 12.798 5.479 -18.109 1.00 96.69 218 GLU A C 1
ATOM 1748 O O . GLU A 1 218 ? 11.946 5.624 -18.985 1.00 96.69 218 GLU A O 1
ATOM 1753 N N . TYR A 1 219 ? 13.066 4.280 -17.574 1.00 96.94 219 TYR A N 1
ATOM 1754 C CA . TYR A 1 219 ? 12.330 3.069 -17.963 1.00 96.94 219 TYR A CA 1
ATOM 1755 C C . TYR A 1 219 ? 10.909 3.062 -17.407 1.00 96.94 219 TYR A C 1
ATOM 1757 O O . TYR A 1 219 ? 9.989 2.707 -18.141 1.00 96.94 219 TYR A O 1
ATOM 1765 N N . ILE A 1 220 ? 10.716 3.503 -16.158 1.00 95.94 220 ILE A N 1
ATOM 1766 C CA . ILE A 1 220 ? 9.381 3.669 -15.573 1.00 95.94 220 ILE A CA 1
ATOM 1767 C C . ILE A 1 220 ? 8.552 4.598 -16.454 1.00 95.94 220 ILE A C 1
ATOM 1769 O O . ILE A 1 220 ? 7.493 4.198 -16.919 1.00 95.94 220 ILE A O 1
ATOM 1773 N N . LEU A 1 221 ? 9.053 5.790 -16.774 1.00 96.81 221 LEU A N 1
ATOM 1774 C CA . LEU A 1 221 ? 8.343 6.733 -17.635 1.00 96.81 221 LEU A CA 1
ATOM 1775 C C . LEU A 1 221 ? 8.101 6.157 -19.030 1.00 96.81 221 LEU A C 1
ATOM 1777 O O . LEU A 1 221 ? 6.984 6.252 -19.533 1.00 96.81 221 LEU A O 1
ATOM 1781 N N . ALA A 1 222 ? 9.101 5.506 -19.632 1.00 96.38 222 ALA A N 1
ATOM 1782 C CA . ALA A 1 222 ? 8.959 4.913 -20.957 1.00 96.38 222 ALA A CA 1
ATOM 1783 C C . ALA A 1 222 ? 7.833 3.875 -21.017 1.00 96.38 222 ALA A C 1
ATOM 1785 O O . ALA A 1 222 ? 7.010 3.935 -21.932 1.00 96.38 222 ALA A O 1
ATOM 1786 N N . PHE A 1 223 ? 7.771 2.950 -20.058 1.00 95.38 223 PHE A N 1
ATOM 1787 C CA . PHE A 1 223 ? 6.727 1.926 -20.013 1.00 95.38 223 PHE A CA 1
ATOM 1788 C C . PHE A 1 223 ? 5.372 2.494 -19.590 1.00 95.38 223 PHE A C 1
ATOM 1790 O O . PHE A 1 223 ? 4.371 2.213 -20.249 1.00 95.38 223 PHE A O 1
ATOM 1797 N N . PHE A 1 224 ? 5.336 3.341 -18.561 1.00 93.62 224 PHE A N 1
ATOM 1798 C CA . PHE A 1 224 ? 4.100 3.905 -18.017 1.00 93.62 224 PHE A CA 1
ATOM 1799 C C . PHE A 1 224 ? 3.391 4.820 -19.023 1.00 93.62 224 PHE A C 1
ATOM 1801 O O . PHE A 1 224 ? 2.170 4.762 -19.177 1.00 93.62 224 PHE A O 1
ATOM 1808 N N . ASN A 1 225 ? 4.157 5.605 -19.792 1.00 94.12 225 ASN A N 1
ATOM 1809 C CA . ASN A 1 225 ? 3.641 6.409 -20.902 1.00 94.12 225 ASN A CA 1
ATOM 1810 C C . ASN A 1 225 ? 3.331 5.587 -22.165 1.00 94.12 225 ASN A C 1
ATOM 1812 O O . ASN A 1 225 ? 2.928 6.171 -23.172 1.00 94.12 225 ASN A O 1
ATOM 1816 N N . SER A 1 226 ? 3.517 4.271 -22.147 1.00 90.75 226 SER A N 1
ATOM 1817 C CA . SER A 1 226 ? 3.281 3.395 -23.298 1.00 90.75 226 SER A CA 1
ATOM 1818 C C . SER A 1 226 ? 2.313 2.278 -22.908 1.00 90.75 226 SER A C 1
ATOM 1820 O O . SER A 1 226 ? 1.284 2.560 -22.306 1.00 90.75 226 SER A O 1
ATOM 1822 N N . GLN A 1 227 ? 2.601 1.025 -23.262 1.00 85.69 227 GLN A N 1
ATOM 1823 C CA . GLN A 1 227 ? 1.720 -0.124 -23.021 1.00 85.69 227 GLN A CA 1
ATOM 1824 C C . GLN A 1 227 ? 2.059 -0.873 -21.718 1.00 85.69 227 GLN A C 1
ATOM 1826 O O . GLN A 1 227 ? 1.595 -1.988 -21.506 1.00 85.69 227 GLN A O 1
ATOM 1831 N N . GLY A 1 228 ? 2.874 -0.278 -20.841 1.00 91.19 228 GLY A N 1
ATOM 1832 C CA . GLY A 1 228 ? 3.483 -0.994 -19.723 1.00 91.19 228 GLY A CA 1
ATOM 1833 C C . GLY A 1 228 ? 4.579 -1.961 -20.179 1.00 91.19 228 GLY A C 1
ATOM 1834 O O . GLY A 1 228 ? 4.921 -2.041 -21.361 1.00 91.19 228 GLY A O 1
ATOM 1835 N N . GLY A 1 229 ? 5.169 -2.674 -19.227 1.00 90.69 229 GLY A N 1
ATOM 1836 C CA . GLY A 1 229 ? 6.221 -3.649 -19.476 1.00 90.69 229 GLY A CA 1
ATOM 1837 C C . GLY A 1 229 ? 7.128 -3.884 -18.277 1.00 90.69 229 GLY A C 1
ATOM 1838 O O . GLY A 1 229 ? 6.874 -3.401 -17.176 1.00 90.69 229 GLY A O 1
ATOM 1839 N N . SER A 1 230 ? 8.205 -4.624 -18.510 1.00 93.25 230 SER A N 1
ATOM 1840 C CA . SER A 1 230 ? 9.224 -4.930 -17.513 1.00 93.25 230 SER A CA 1
ATOM 1841 C C . SER A 1 230 ? 10.616 -4.624 -18.052 1.00 93.25 230 SER A C 1
ATOM 1843 O O . SER A 1 230 ? 10.929 -4.888 -19.214 1.00 93.25 230 SER A O 1
ATOM 1845 N N . VAL A 1 231 ? 11.472 -4.103 -17.178 1.00 95.62 231 VAL A N 1
ATOM 1846 C CA . VAL A 1 231 ? 12.919 -4.033 -17.404 1.00 95.62 231 VAL A CA 1
ATOM 1847 C C . VAL A 1 231 ? 13.626 -4.993 -16.452 1.00 95.62 231 VAL A C 1
ATOM 1849 O O . VAL A 1 231 ? 13.369 -4.985 -15.246 1.00 95.62 231 VAL A O 1
ATOM 1852 N N . PHE A 1 232 ? 14.510 -5.818 -17.012 1.00 95.75 232 PHE A N 1
ATOM 1853 C CA . PHE A 1 232 ? 15.270 -6.848 -16.311 1.00 95.75 232 PHE A CA 1
ATOM 1854 C C . PHE A 1 232 ? 16.744 -6.445 -16.220 1.00 95.75 232 PHE A C 1
ATOM 1856 O O . PHE A 1 232 ? 17.456 -6.449 -17.224 1.00 95.75 232 PHE A O 1
ATOM 1863 N N . TRP A 1 233 ? 17.223 -6.118 -15.019 1.00 97.31 233 TRP A N 1
ATOM 1864 C CA . TRP A 1 233 ? 18.647 -5.904 -14.764 1.00 97.31 233 TRP A CA 1
ATOM 1865 C C . TRP A 1 233 ? 19.347 -7.205 -14.380 1.00 97.31 233 TRP A C 1
ATOM 1867 O O . TRP A 1 233 ? 18.849 -7.964 -13.548 1.00 97.31 233 TRP A O 1
ATOM 1877 N N . GLY A 1 234 ? 20.547 -7.410 -14.920 1.00 95.94 234 GLY A N 1
ATOM 1878 C CA . GLY A 1 234 ? 21.277 -8.679 -14.822 1.00 95.94 234 GLY A CA 1
ATOM 1879 C C . GLY A 1 234 ? 21.046 -9.592 -16.027 1.00 95.94 234 GLY A C 1
ATOM 1880 O O . GLY A 1 234 ? 21.259 -10.798 -15.925 1.00 95.94 234 GLY A O 1
ATOM 1881 N N . VAL A 1 235 ? 20.590 -9.020 -17.144 1.00 95.94 235 VAL A N 1
ATOM 1882 C CA . VAL A 1 235 ? 20.466 -9.672 -18.450 1.00 95.94 235 VAL A CA 1
ATOM 1883 C C . VAL A 1 235 ? 21.088 -8.738 -19.481 1.00 95.94 235 VAL A C 1
ATOM 1885 O O . VAL A 1 235 ? 20.786 -7.545 -19.471 1.00 95.94 235 VAL A O 1
ATOM 1888 N N . ASN A 1 236 ? 21.980 -9.240 -20.327 1.00 95.12 236 ASN A N 1
ATOM 1889 C CA . ASN A 1 236 ? 22.608 -8.422 -21.361 1.00 95.12 236 ASN A CA 1
ATOM 1890 C C . ASN A 1 236 ? 21.714 -8.244 -22.599 1.00 95.12 236 ASN A C 1
ATOM 1892 O O . ASN A 1 236 ? 20.641 -8.838 -22.698 1.00 95.12 236 ASN A O 1
ATOM 1896 N N . ASP A 1 237 ? 22.171 -7.421 -23.543 1.00 91.88 237 ASP A N 1
ATOM 1897 C CA . ASP A 1 237 ? 21.413 -7.081 -24.756 1.00 91.88 237 ASP A CA 1
ATOM 1898 C C . ASP A 1 237 ? 21.161 -8.314 -25.664 1.00 91.88 237 ASP A C 1
ATOM 1900 O O . ASP A 1 237 ? 20.218 -8.329 -26.448 1.00 91.88 237 ASP A O 1
ATOM 1904 N N . ASP A 1 238 ? 21.947 -9.391 -25.518 1.00 92.56 238 ASP A N 1
ATOM 1905 C CA . ASP A 1 238 ? 21.746 -10.668 -26.225 1.00 92.56 238 ASP A CA 1
ATOM 1906 C C . ASP A 1 238 ? 20.742 -11.603 -25.511 1.00 92.56 238 ASP A C 1
ATOM 1908 O O . ASP A 1 238 ? 20.471 -12.717 -25.977 1.00 92.56 238 ASP A O 1
ATOM 1912 N N . GLY A 1 239 ? 20.190 -11.174 -24.371 1.00 93.06 239 GLY A N 1
ATOM 1913 C CA . GLY A 1 239 ? 19.289 -11.961 -23.529 1.00 93.06 239 GLY A CA 1
ATOM 1914 C C . GLY A 1 239 ? 20.000 -12.976 -22.629 1.00 93.06 239 GLY A C 1
ATOM 1915 O O . GLY A 1 239 ? 19.344 -13.862 -22.086 1.00 93.06 239 GLY A O 1
ATOM 1916 N N . ILE A 1 240 ? 21.323 -12.888 -22.472 1.00 95.38 240 ILE A N 1
ATOM 1917 C CA . ILE A 1 240 ? 22.106 -13.771 -21.601 1.00 95.38 240 ILE A CA 1
ATOM 1918 C C . ILE A 1 240 ? 22.048 -13.263 -20.161 1.00 95.38 240 ILE A C 1
ATOM 1920 O O . ILE A 1 240 ? 22.311 -12.088 -19.893 1.00 95.38 240 ILE A O 1
ATOM 1924 N N . VAL A 1 241 ? 21.733 -14.153 -19.220 1.00 96.31 241 VAL A N 1
ATOM 1925 C CA . VAL A 1 241 ? 21.726 -13.842 -17.785 1.00 96.31 241 VAL A CA 1
ATOM 1926 C C . VAL A 1 241 ? 23.156 -13.637 -17.286 1.00 96.31 241 VAL A C 1
ATOM 1928 O O . VAL A 1 241 ? 23.986 -14.539 -17.375 1.00 96.31 241 VAL A O 1
ATOM 1931 N N . THR A 1 242 ? 23.427 -12.463 -16.717 1.00 94.88 242 THR A N 1
ATOM 1932 C CA . THR A 1 242 ? 24.727 -12.102 -16.119 1.00 94.88 242 THR A CA 1
ATOM 1933 C C . THR A 1 242 ? 24.688 -12.003 -14.594 1.00 94.88 242 THR A C 1
ATOM 1935 O O . THR A 1 242 ? 25.720 -11.760 -13.977 1.00 94.88 242 THR A O 1
ATOM 1938 N N . SER A 1 243 ? 23.482 -12.072 -14.018 1.00 93.88 243 SER A N 1
ATOM 1939 C CA . SER A 1 243 ? 23.144 -11.856 -12.608 1.00 93.88 243 SER A CA 1
ATOM 1940 C C . SER A 1 243 ? 23.689 -10.572 -11.957 1.00 93.88 243 SER A C 1
ATOM 1942 O O . SER A 1 243 ? 24.541 -9.834 -12.448 1.00 93.88 243 SER A O 1
ATOM 1944 N N . LEU A 1 244 ? 23.112 -10.244 -10.807 1.00 95.19 244 LEU A N 1
ATOM 1945 C CA . LEU A 1 244 ? 23.523 -9.169 -9.921 1.00 95.19 244 LEU A CA 1
ATOM 1946 C C . LEU A 1 244 ? 23.861 -9.783 -8.569 1.00 95.19 244 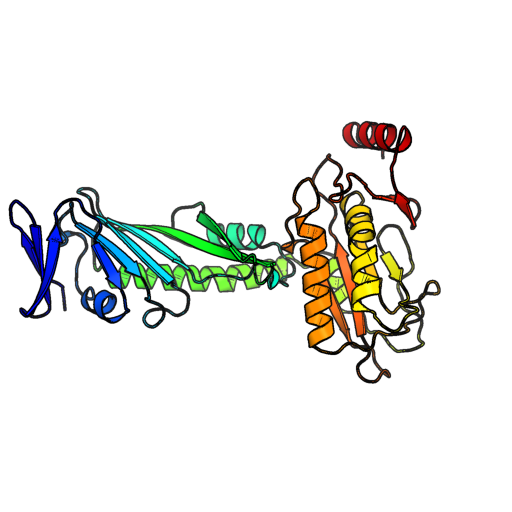LEU A C 1
ATOM 1948 O O . LEU A 1 244 ? 23.008 -10.410 -7.937 1.00 95.19 244 LEU A O 1
ATOM 1952 N N . LYS A 1 245 ? 25.075 -9.544 -8.076 1.00 93.31 245 LYS A N 1
ATOM 1953 C CA . LYS A 1 245 ? 25.447 -9.909 -6.705 1.00 93.31 245 LYS A CA 1
ATOM 1954 C C . LYS A 1 245 ? 24.851 -8.893 -5.740 1.00 93.31 245 LYS A C 1
ATOM 1956 O O . LYS A 1 245 ? 25.351 -7.773 -5.625 1.00 93.31 245 LYS A O 1
ATOM 1961 N N . LEU A 1 246 ? 23.755 -9.263 -5.078 1.00 92.88 246 LEU A N 1
ATOM 1962 C CA . LEU A 1 246 ? 22.983 -8.352 -4.230 1.00 92.88 246 LEU A CA 1
ATOM 1963 C C . LEU A 1 246 ? 22.885 -8.866 -2.796 1.00 92.88 246 LEU A C 1
ATOM 1965 O O . LEU A 1 246 ? 22.261 -9.890 -2.522 1.00 92.88 246 LEU A O 1
ATOM 1969 N N . THR A 1 247 ? 23.409 -8.080 -1.856 1.00 93.50 247 THR A N 1
ATOM 1970 C CA . THR A 1 247 ? 23.134 -8.274 -0.425 1.00 93.50 247 THR A CA 1
ATOM 1971 C C . THR A 1 247 ? 21.714 -7.816 -0.076 1.00 93.50 247 THR A C 1
ATOM 1973 O O . THR A 1 247 ? 21.121 -7.008 -0.794 1.00 93.50 247 THR A O 1
ATOM 1976 N N . SER A 1 248 ? 21.172 -8.260 1.062 1.00 91.62 248 SER A N 1
ATOM 1977 C CA . SER A 1 248 ? 19.858 -7.799 1.546 1.00 91.62 248 SER A CA 1
ATOM 1978 C C . SER A 1 248 ? 19.775 -6.273 1.651 1.00 91.62 248 SER A C 1
ATOM 1980 O O . SER A 1 248 ? 18.800 -5.682 1.199 1.00 91.62 248 SER A O 1
ATOM 1982 N N . LYS A 1 249 ? 20.843 -5.627 2.140 1.00 93.50 249 LYS A N 1
ATOM 1983 C CA . LYS A 1 249 ? 20.931 -4.163 2.213 1.00 93.50 249 LYS A CA 1
ATOM 1984 C C . LYS A 1 249 ? 20.832 -3.512 0.830 1.00 93.50 249 LYS A C 1
ATOM 1986 O O . LYS A 1 249 ? 20.081 -2.563 0.659 1.00 93.50 249 LYS A O 1
ATOM 1991 N N . MET A 1 250 ? 21.534 -4.049 -0.168 1.00 94.69 250 MET A N 1
ATOM 1992 C CA . MET A 1 250 ? 21.485 -3.516 -1.536 1.00 94.69 250 MET A CA 1
ATOM 1993 C C . MET A 1 250 ? 20.096 -3.657 -2.162 1.00 94.69 250 MET A C 1
ATOM 1995 O O . MET A 1 250 ? 19.670 -2.761 -2.884 1.00 94.69 250 MET A O 1
ATOM 1999 N N . LYS A 1 251 ? 19.373 -4.749 -1.880 1.00 94.44 251 LYS A N 1
ATOM 2000 C CA . LYS A 1 251 ? 17.983 -4.912 -2.336 1.00 94.44 251 LYS A CA 1
ATOM 2001 C C . LYS A 1 251 ? 17.072 -3.838 -1.743 1.00 94.44 251 LYS A C 1
ATOM 2003 O O . LYS A 1 251 ? 16.261 -3.266 -2.466 1.00 94.44 251 LYS A O 1
ATOM 2008 N N . ASP A 1 252 ? 17.226 -3.534 -0.457 1.00 92.81 252 ASP A N 1
ATOM 2009 C CA . ASP A 1 252 ? 16.460 -2.471 0.200 1.00 92.81 252 ASP A CA 1
ATOM 2010 C C . ASP A 1 252 ? 16.829 -1.081 -0.330 1.00 92.81 252 ASP A C 1
ATOM 2012 O O . ASP A 1 252 ? 15.941 -0.266 -0.578 1.00 92.81 252 ASP A O 1
ATOM 2016 N N . ASP A 1 253 ? 18.114 -0.825 -0.576 1.00 93.88 253 ASP A N 1
ATOM 2017 C CA . ASP A 1 253 ? 18.576 0.432 -1.168 1.00 93.88 253 ASP A CA 1
ATOM 2018 C C . ASP A 1 253 ? 18.046 0.610 -2.605 1.00 93.88 253 ASP A C 1
ATOM 2020 O O . ASP A 1 253 ? 17.620 1.706 -2.966 1.00 93.88 253 ASP A O 1
ATOM 2024 N N . ILE A 1 254 ? 17.985 -0.463 -3.409 1.00 95.12 254 ILE A N 1
ATOM 2025 C CA . ILE A 1 254 ? 17.350 -0.452 -4.739 1.00 95.12 254 ILE A CA 1
ATOM 2026 C C . ILE A 1 254 ? 15.865 -0.107 -4.624 1.00 95.12 254 ILE A C 1
ATOM 2028 O O . ILE A 1 254 ? 15.402 0.782 -5.333 1.00 95.12 254 ILE A O 1
ATOM 2032 N N . ARG A 1 255 ? 15.116 -0.758 -3.721 1.00 92.12 255 ARG A N 1
ATOM 2033 C CA . ARG A 1 255 ? 13.689 -0.448 -3.516 1.00 92.12 255 ARG A CA 1
ATOM 2034 C C . ARG A 1 255 ? 13.489 1.025 -3.170 1.00 92.12 255 ARG A C 1
ATOM 2036 O O . ARG A 1 255 ? 12.681 1.690 -3.805 1.00 92.12 255 ARG A O 1
ATOM 2043 N N . LYS A 1 256 ? 14.272 1.556 -2.225 1.00 89.06 256 LYS A N 1
ATOM 2044 C CA . LYS A 1 256 ? 14.226 2.979 -1.848 1.00 89.06 256 LYS A CA 1
ATOM 2045 C C . LYS A 1 256 ? 14.559 3.899 -3.017 1.00 89.06 256 LYS A C 1
ATOM 2047 O O . LYS A 1 256 ? 13.893 4.915 -3.186 1.00 89.06 256 LYS A O 1
ATOM 2052 N N . ALA A 1 257 ? 15.564 3.554 -3.820 1.00 90.38 257 ALA A N 1
ATOM 2053 C CA . ALA A 1 257 ? 15.940 4.327 -4.996 1.00 90.38 257 ALA A CA 1
ATOM 2054 C C . ALA A 1 257 ? 14.805 4.376 -6.030 1.00 90.38 257 ALA A C 1
ATOM 2056 O O . ALA A 1 257 ? 14.484 5.457 -6.520 1.00 90.38 257 ALA A O 1
ATOM 2057 N N . VAL A 1 258 ? 14.165 3.237 -6.313 1.00 91.00 258 VAL A N 1
ATOM 2058 C CA . VAL A 1 258 ? 13.003 3.160 -7.209 1.00 91.00 258 VAL A CA 1
ATOM 2059 C C . VAL A 1 258 ? 11.841 3.991 -6.662 1.00 91.00 258 VAL A C 1
ATOM 2061 O O . VAL A 1 258 ? 11.342 4.868 -7.364 1.00 91.00 258 VAL A O 1
ATOM 2064 N N . SER A 1 259 ? 11.462 3.807 -5.394 1.00 89.31 259 SER A N 1
ATOM 2065 C CA . SER A 1 259 ? 10.378 4.580 -4.772 1.00 89.31 259 SER A CA 1
ATOM 2066 C C . SER A 1 259 ? 10.664 6.083 -4.759 1.00 89.31 259 SER A C 1
ATOM 2068 O O . SER A 1 259 ? 9.789 6.882 -5.079 1.00 89.31 259 SER A O 1
ATOM 2070 N N . GLY A 1 260 ? 11.899 6.484 -4.444 1.00 87.75 260 GLY A N 1
ATOM 2071 C CA . GLY A 1 260 ? 12.313 7.887 -4.458 1.00 87.75 260 GLY A CA 1
ATOM 2072 C C . GLY A 1 260 ? 12.213 8.520 -5.846 1.00 87.75 260 GLY A C 1
ATOM 2073 O O . GLY A 1 260 ? 11.824 9.679 -5.959 1.00 87.75 260 GLY A O 1
ATOM 2074 N N . LYS A 1 261 ? 12.504 7.753 -6.903 1.00 90.50 261 LYS A N 1
ATOM 2075 C CA . LYS A 1 261 ? 12.319 8.188 -8.291 1.00 90.50 261 LYS A CA 1
ATOM 2076 C C . LYS A 1 261 ? 10.849 8.332 -8.674 1.00 90.50 261 LYS A C 1
ATOM 2078 O O . LYS A 1 261 ? 10.509 9.307 -9.330 1.00 90.50 261 LYS A O 1
ATOM 2083 N N . ILE A 1 262 ? 9.984 7.414 -8.241 1.00 91.00 262 ILE A N 1
ATOM 2084 C CA . ILE A 1 262 ? 8.541 7.484 -8.519 1.00 91.00 262 ILE A CA 1
ATOM 2085 C C . ILE A 1 262 ? 7.898 8.692 -7.827 1.00 91.00 262 ILE A C 1
ATOM 2087 O O . ILE A 1 262 ? 7.100 9.395 -8.437 1.00 91.00 262 ILE A O 1
ATOM 2091 N N . ASN A 1 263 ? 8.286 8.973 -6.579 1.00 88.06 263 ASN A N 1
ATOM 2092 C CA . ASN A 1 263 ? 7.700 10.043 -5.763 1.00 88.06 263 ASN A CA 1
ATOM 2093 C C . ASN A 1 263 ? 7.868 11.455 -6.347 1.00 88.06 263 ASN A C 1
ATOM 2095 O O . ASN A 1 263 ? 7.194 12.377 -5.898 1.00 88.06 263 ASN A O 1
ATOM 2099 N N . VAL A 1 264 ? 8.787 11.636 -7.296 1.00 88.25 264 VAL A N 1
ATOM 2100 C CA . VAL A 1 264 ? 9.071 12.930 -7.931 1.00 88.25 264 VAL A CA 1
ATOM 2101 C C . VAL A 1 264 ? 8.605 12.989 -9.391 1.00 88.25 264 VAL A C 1
ATOM 2103 O O . VAL A 1 264 ? 8.987 13.908 -10.114 1.00 88.25 264 VAL A O 1
ATOM 2106 N N . ILE A 1 265 ? 7.832 11.995 -9.840 1.00 92.50 265 ILE A N 1
ATOM 2107 C CA . ILE A 1 265 ? 7.188 11.996 -11.154 1.00 92.50 265 ILE A CA 1
ATOM 2108 C C . ILE A 1 265 ? 5.892 12.810 -11.093 1.00 92.50 265 ILE A C 1
ATOM 2110 O O . ILE A 1 265 ? 5.120 12.701 -10.139 1.00 92.50 265 ILE A O 1
ATOM 2114 N N . GLU A 1 266 ? 5.636 13.585 -12.145 1.00 91.69 266 GLU A N 1
ATOM 2115 C CA . GLU A 1 266 ? 4.423 14.375 -12.319 1.00 91.69 266 GLU A CA 1
ATOM 2116 C C . GLU A 1 266 ? 3.696 14.012 -13.625 1.00 91.69 266 GLU A C 1
ATOM 2118 O O . GLU A 1 266 ? 4.326 14.000 -14.684 1.00 91.69 266 GLU A O 1
ATOM 2123 N N . PRO A 1 267 ? 2.375 13.753 -13.601 1.00 92.44 267 PRO A N 1
ATOM 2124 C CA . PRO A 1 267 ? 1.517 13.659 -12.414 1.00 92.44 267 PRO A CA 1
ATOM 2125 C C . PRO A 1 267 ? 1.940 12.538 -11.442 1.00 92.44 267 PRO A C 1
ATOM 2127 O O . PRO A 1 267 ? 2.612 11.602 -11.871 1.00 92.44 267 PRO A O 1
ATOM 2130 N N . PRO A 1 268 ? 1.550 12.589 -10.152 1.00 88.06 268 PRO A N 1
ATOM 2131 C CA . PRO A 1 268 ? 1.912 11.545 -9.197 1.00 88.06 268 PRO A CA 1
ATOM 2132 C C . PRO A 1 268 ? 1.454 10.157 -9.662 1.00 88.06 268 PRO A C 1
ATOM 2134 O O . PRO A 1 268 ? 0.293 9.966 -10.032 1.00 88.06 268 PRO A O 1
ATOM 2137 N N . ILE A 1 269 ? 2.371 9.190 -9.628 1.00 84.25 269 ILE A N 1
ATOM 2138 C CA . ILE A 1 269 ? 2.081 7.767 -9.838 1.00 84.25 269 ILE A CA 1
ATOM 2139 C C . ILE A 1 269 ? 1.913 7.123 -8.466 1.00 84.25 269 ILE A C 1
ATOM 2141 O O . ILE A 1 269 ? 2.719 7.380 -7.572 1.00 84.25 269 ILE A O 1
ATOM 2145 N N . ASP A 1 270 ? 0.901 6.271 -8.299 1.00 79.44 270 ASP A N 1
ATOM 2146 C CA . ASP A 1 270 ? 0.805 5.419 -7.115 1.00 79.44 270 ASP A CA 1
ATOM 2147 C C . ASP A 1 270 ? 2.011 4.455 -7.103 1.00 79.44 270 ASP A C 1
ATOM 2149 O O . ASP A 1 270 ? 2.084 3.567 -7.959 1.00 79.44 270 ASP A O 1
ATOM 2153 N N . PRO A 1 271 ? 2.968 4.586 -6.158 1.00 74.19 271 PRO A N 1
ATOM 2154 C CA . PRO A 1 271 ? 4.183 3.773 -6.159 1.00 74.19 271 PRO A CA 1
ATOM 2155 C C . PRO A 1 271 ? 3.908 2.274 -6.056 1.00 74.19 271 PRO A C 1
ATOM 2157 O O . PRO A 1 271 ? 4.750 1.471 -6.445 1.00 74.19 271 PRO A O 1
ATOM 2160 N N . THR A 1 272 ? 2.728 1.893 -5.563 1.00 73.25 272 THR A N 1
ATOM 2161 C CA . THR A 1 272 ? 2.321 0.493 -5.416 1.00 73.25 272 THR A CA 1
ATOM 2162 C C . THR A 1 272 ? 1.966 -0.183 -6.735 1.00 73.25 272 THR A C 1
ATOM 2164 O O . THR A 1 272 ? 1.902 -1.408 -6.800 1.00 73.25 272 THR A O 1
ATOM 2167 N N . GLN A 1 273 ? 1.784 0.599 -7.799 1.00 78.50 273 GLN A N 1
ATOM 2168 C CA . GLN A 1 273 ? 1.593 0.085 -9.150 1.00 78.50 273 GLN A CA 1
ATOM 2169 C C . GLN A 1 273 ? 2.897 -0.432 -9.767 1.00 78.50 273 GLN A C 1
ATOM 2171 O O . GLN A 1 273 ? 2.844 -1.208 -10.715 1.00 78.50 273 GLN A O 1
ATOM 2176 N N . ILE A 1 274 ? 4.061 -0.021 -9.250 1.00 85.69 274 ILE A N 1
ATOM 2177 C CA . ILE A 1 274 ? 5.366 -0.424 -9.778 1.00 85.69 274 ILE A CA 1
ATOM 2178 C C . ILE A 1 274 ? 5.886 -1.635 -8.998 1.00 85.69 274 ILE A C 1
ATOM 2180 O O . ILE A 1 274 ? 6.228 -1.545 -7.819 1.00 85.69 274 ILE A O 1
ATOM 2184 N N . GLY A 1 275 ? 5.978 -2.783 -9.667 1.00 86.00 275 GLY A N 1
ATOM 2185 C CA . GLY A 1 275 ? 6.526 -4.006 -9.088 1.00 86.00 275 GLY A CA 1
ATOM 2186 C C . GLY A 1 275 ? 8.055 -3.995 -9.083 1.00 86.00 275 GLY A C 1
ATOM 2187 O O . GLY A 1 275 ? 8.668 -3.658 -10.088 1.00 86.00 275 GLY A O 1
ATOM 2188 N N . VAL A 1 276 ? 8.682 -4.398 -7.973 1.00 91.06 276 VAL A N 1
ATOM 2189 C CA . VAL A 1 276 ? 10.146 -4.551 -7.855 1.00 91.06 276 VAL A CA 1
ATOM 2190 C C . VAL A 1 276 ? 10.461 -5.955 -7.338 1.00 91.06 276 VAL A C 1
ATOM 2192 O O . VAL A 1 276 ? 10.308 -6.237 -6.144 1.00 91.06 276 VAL A O 1
ATOM 2195 N N . PHE A 1 277 ? 10.903 -6.842 -8.228 1.00 90.81 277 PHE A N 1
ATOM 2196 C CA . PHE A 1 277 ? 11.116 -8.261 -7.942 1.00 90.81 277 PHE A CA 1
ATOM 2197 C C . PHE A 1 277 ? 12.590 -8.645 -8.063 1.00 90.81 277 PHE A C 1
ATOM 2199 O O . PHE A 1 277 ? 13.303 -8.176 -8.942 1.00 90.81 277 PHE A O 1
ATOM 2206 N N . PHE A 1 278 ? 13.051 -9.519 -7.169 1.00 92.38 278 PHE A N 1
ATOM 2207 C CA . PHE A 1 278 ? 14.412 -10.054 -7.192 1.00 92.38 278 PHE A CA 1
ATOM 2208 C C . PHE A 1 278 ? 14.339 -11.557 -7.436 1.00 92.38 278 PHE A C 1
ATOM 2210 O O . PHE A 1 278 ? 14.066 -12.325 -6.511 1.00 92.38 278 PHE A O 1
ATOM 2217 N N . HIS A 1 279 ? 14.593 -11.963 -8.673 1.00 91.94 279 HIS A N 1
ATOM 2218 C CA . HIS A 1 279 ? 14.557 -13.354 -9.106 1.00 91.94 279 HIS A CA 1
ATOM 2219 C C . HIS A 1 279 ? 15.896 -14.013 -8.823 1.00 91.94 279 HIS A C 1
ATOM 2221 O O . HIS A 1 279 ? 16.933 -13.500 -9.236 1.00 91.94 279 HIS A O 1
ATOM 2227 N N . LYS A 1 280 ? 15.898 -15.129 -8.091 1.00 92.06 280 LYS A N 1
ATOM 2228 C CA . LYS A 1 280 ? 17.136 -15.861 -7.806 1.00 92.06 280 LYS A CA 1
ATOM 2229 C C . LYS A 1 280 ? 17.638 -16.528 -9.087 1.00 92.06 280 LYS A C 1
ATOM 2231 O O . LYS A 1 280 ? 16.861 -17.185 -9.775 1.00 92.06 280 LYS A O 1
ATOM 2236 N N . VAL A 1 281 ? 18.929 -16.387 -9.367 1.00 94.50 281 VAL A N 1
ATOM 2237 C CA . VAL A 1 281 ? 19.581 -17.021 -10.516 1.00 94.50 281 VAL A CA 1
ATOM 2238 C C . VAL A 1 281 ? 20.170 -18.364 -10.088 1.00 94.50 281 VAL A C 1
ATOM 2240 O O . VAL A 1 281 ? 20.852 -18.463 -9.067 1.00 94.50 281 VAL A O 1
ATOM 2243 N N . LEU A 1 282 ? 19.875 -19.417 -10.845 1.00 90.69 282 LEU A N 1
ATOM 2244 C CA . LEU A 1 282 ? 20.471 -20.738 -10.672 1.00 90.69 282 LEU A CA 1
ATOM 2245 C C . LEU A 1 282 ? 21.918 -20.724 -11.183 1.00 90.69 282 LEU A C 1
ATOM 2247 O O . LEU A 1 282 ? 22.224 -20.048 -12.161 1.00 90.69 282 LEU A O 1
ATOM 2251 N N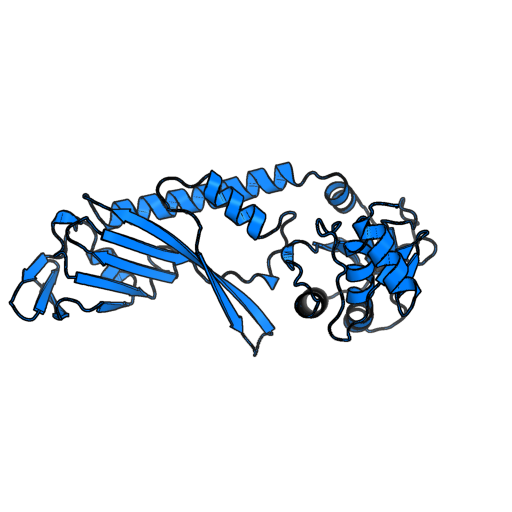 . ASN A 1 283 ? 22.799 -21.492 -10.538 1.00 89.25 283 ASN A N 1
ATOM 2252 C CA . ASN A 1 283 ? 24.236 -21.575 -10.849 1.00 89.25 283 ASN A CA 1
ATOM 2253 C C . ASN A 1 283 ? 25.033 -20.267 -10.664 1.00 89.25 283 ASN A C 1
ATOM 2255 O O . ASN A 1 283 ? 26.178 -20.185 -11.099 1.00 89.25 283 ASN A O 1
ATOM 2259 N N . ALA A 1 284 ? 24.468 -19.280 -9.964 1.00 87.12 284 ALA A N 1
ATOM 2260 C CA . ALA A 1 284 ? 25.179 -18.096 -9.494 1.00 87.12 284 ALA A CA 1
ATOM 2261 C C . ALA A 1 284 ? 25.171 -18.037 -7.960 1.00 87.12 284 ALA A C 1
ATOM 2263 O O . ALA A 1 284 ? 24.114 -18.124 -7.328 1.00 87.12 284 ALA A O 1
ATOM 2264 N N . ASP A 1 285 ? 26.342 -17.831 -7.356 1.00 83.12 285 ASP A N 1
ATOM 2265 C CA . ASP A 1 285 ? 26.460 -17.579 -5.918 1.00 83.12 285 ASP A CA 1
ATOM 2266 C C . ASP A 1 285 ? 25.850 -16.211 -5.579 1.00 83.12 285 ASP A C 1
ATOM 2268 O O . ASP A 1 285 ? 26.383 -15.165 -5.962 1.00 83.12 285 ASP A O 1
ATOM 2272 N N . ASP A 1 286 ? 24.711 -16.226 -4.879 1.00 82.50 286 ASP A N 1
ATOM 2273 C CA . ASP A 1 286 ? 23.939 -15.038 -4.486 1.00 82.50 286 ASP A CA 1
ATOM 2274 C C . ASP A 1 286 ? 23.608 -14.077 -5.650 1.00 82.50 286 ASP A C 1
ATOM 2276 O O . ASP A 1 286 ? 23.525 -12.855 -5.477 1.00 82.50 286 ASP A O 1
ATOM 2280 N N . GLY A 1 287 ? 23.396 -14.645 -6.842 1.00 92.50 287 GLY A N 1
ATOM 2281 C CA . GLY A 1 287 ? 23.020 -13.924 -8.055 1.00 92.50 287 GLY A CA 1
ATOM 2282 C C . GLY A 1 287 ? 21.514 -13.684 -8.174 1.00 92.50 287 GLY A C 1
ATOM 2283 O O . GLY A 1 287 ? 20.693 -14.556 -7.871 1.00 92.50 287 GLY A O 1
ATOM 2284 N N . TYR A 1 288 ? 21.148 -12.492 -8.646 1.00 95.06 288 TYR A N 1
ATOM 2285 C CA . TYR A 1 288 ? 19.761 -12.095 -8.880 1.00 95.06 288 TYR A CA 1
ATOM 2286 C C . TYR A 1 288 ? 19.567 -11.421 -10.235 1.00 95.06 288 TYR A C 1
ATOM 2288 O O . TYR A 1 288 ? 20.419 -10.653 -10.667 1.00 95.06 288 TYR A O 1
ATOM 2296 N N . VAL A 1 289 ? 18.405 -11.619 -10.847 1.00 95.69 289 VAL A N 1
ATOM 2297 C CA . VAL A 1 289 ? 17.868 -10.700 -11.857 1.00 95.69 289 VAL A CA 1
ATOM 2298 C C . VAL A 1 289 ? 16.862 -9.791 -11.161 1.00 95.69 289 VAL A C 1
ATOM 2300 O O . VAL A 1 289 ? 15.967 -10.264 -10.458 1.00 95.69 289 VAL A O 1
ATOM 2303 N N . LEU A 1 290 ? 17.030 -8.479 -11.305 1.00 96.00 290 LEU A N 1
ATOM 2304 C CA . LEU A 1 290 ? 16.055 -7.502 -10.828 1.00 96.00 290 LEU A CA 1
ATOM 2305 C C . LEU A 1 290 ? 15.053 -7.236 -11.942 1.00 96.00 290 LEU A C 1
ATOM 2307 O O . LEU A 1 290 ? 15.446 -6.816 -13.021 1.00 96.00 290 LEU A O 1
ATOM 2311 N N . GLU A 1 291 ? 13.772 -7.384 -11.654 1.00 94.94 291 GLU A N 1
ATOM 2312 C CA . GLU A 1 291 ? 12.698 -6.922 -12.522 1.00 94.94 291 GLU A CA 1
ATOM 2313 C C . GLU A 1 291 ? 12.038 -5.686 -11.911 1.00 94.94 291 GLU A C 1
ATOM 2315 O O . GLU A 1 291 ? 11.621 -5.714 -10.750 1.00 94.94 291 GLU A O 1
ATOM 2320 N N . VAL A 1 292 ? 11.904 -4.619 -12.701 1.00 95.06 292 VAL A N 1
ATOM 2321 C CA . VAL A 1 292 ? 10.958 -3.536 -12.405 1.00 95.06 292 VAL A CA 1
ATOM 2322 C C . VAL A 1 292 ? 9.816 -3.621 -13.406 1.00 95.06 292 VAL A C 1
ATOM 2324 O O . VAL A 1 292 ? 10.010 -3.369 -14.596 1.00 95.06 292 VAL A O 1
ATOM 2327 N N . ASN A 1 293 ? 8.643 -4.007 -12.909 1.00 92.50 293 ASN A N 1
ATOM 2328 C CA . ASN A 1 293 ? 7.410 -4.140 -13.671 1.00 92.50 293 ASN A CA 1
ATOM 2329 C C . ASN A 1 293 ? 6.590 -2.853 -13.557 1.00 92.50 293 ASN A C 1
ATOM 2331 O O . ASN A 1 293 ? 6.376 -2.327 -12.466 1.00 92.50 293 ASN A O 1
ATOM 2335 N N . VAL A 1 294 ? 6.145 -2.346 -14.697 1.00 91.56 294 VAL A N 1
ATOM 2336 C CA . VAL A 1 294 ? 5.510 -1.042 -14.840 1.00 91.56 294 VAL A CA 1
ATOM 2337 C C . VAL A 1 294 ? 4.220 -1.235 -15.633 1.00 91.56 294 VAL A C 1
ATOM 2339 O O . VAL A 1 294 ? 4.276 -1.701 -16.771 1.00 91.56 294 VAL A O 1
ATOM 2342 N N . PRO A 1 295 ? 3.047 -0.893 -15.089 1.00 86.94 295 PRO A N 1
ATOM 2343 C CA . PRO A 1 295 ? 1.802 -1.047 -15.813 1.00 86.94 295 PRO A CA 1
ATOM 2344 C C . PRO A 1 295 ? 1.647 0.057 -16.858 1.00 86.94 295 PRO A C 1
ATOM 2346 O O . PRO A 1 295 ? 2.338 1.077 -16.844 1.00 86.94 295 PRO A O 1
ATOM 2349 N N . GLN A 1 296 ? 0.696 -0.140 -17.763 1.00 85.62 296 GLN A N 1
ATOM 2350 C CA . GLN A 1 296 ? 0.216 0.932 -18.620 1.00 85.62 296 GLN A CA 1
ATOM 2351 C C . GLN A 1 296 ? -0.538 1.969 -17.783 1.00 85.62 296 GLN A C 1
ATOM 2353 O O . GLN A 1 296 ? -1.429 1.616 -17.005 1.00 85.62 296 GLN A O 1
ATOM 2358 N N . SER A 1 297 ? -0.243 3.253 -17.992 1.00 85.94 297 SER A N 1
ATOM 2359 C CA . SER A 1 297 ? -1.079 4.312 -17.436 1.00 85.94 297 SER A CA 1
ATOM 2360 C C . SER A 1 297 ? -2.476 4.290 -18.059 1.00 85.94 297 SER A C 1
ATOM 2362 O O . SER A 1 297 ? -2.621 4.274 -19.280 1.00 85.94 297 SER A O 1
ATOM 2364 N N . GLN A 1 298 ? -3.506 4.379 -17.218 1.00 77.44 298 GLN A N 1
ATOM 2365 C CA . GLN A 1 298 ? -4.894 4.598 -17.647 1.00 77.44 298 GLN A CA 1
ATOM 2366 C C . GLN A 1 298 ? -5.175 6.070 -18.005 1.00 77.44 298 GLN A C 1
ATOM 2368 O O . GLN A 1 298 ? -6.296 6.429 -18.357 1.00 77.44 298 GLN A O 1
ATOM 2373 N N . SER A 1 299 ? -4.167 6.938 -17.882 1.00 81.31 299 SER A N 1
ATOM 2374 C CA . SER A 1 299 ? -4.270 8.363 -18.166 1.00 81.31 299 SER A CA 1
ATOM 2375 C C . SER A 1 299 ? -3.963 8.679 -19.632 1.00 81.31 299 SER A C 1
ATOM 2377 O O . SER A 1 299 ? -3.045 8.127 -20.253 1.00 81.31 299 SER A O 1
ATOM 2379 N N . GLU A 1 300 ? -4.702 9.649 -20.171 1.00 81.44 300 GLU A N 1
ATOM 2380 C CA . GLU A 1 300 ? -4.417 10.258 -21.475 1.00 81.44 300 GLU A CA 1
ATOM 2381 C C . GLU A 1 300 ? -3.231 11.245 -21.400 1.00 81.44 300 GLU A C 1
ATOM 2383 O O . GLU A 1 300 ? -2.649 11.587 -22.430 1.00 81.44 300 GLU A O 1
ATOM 2388 N N . TRP A 1 301 ? -2.826 11.655 -20.191 1.00 86.81 301 TRP A N 1
ATOM 2389 C CA . TRP A 1 301 ? -1.693 12.552 -19.952 1.00 86.81 301 TRP A CA 1
ATOM 2390 C C . TRP A 1 301 ? -0.346 11.822 -19.979 1.00 86.81 301 TRP A C 1
ATOM 2392 O O . TRP A 1 301 ? -0.253 10.627 -19.695 1.00 86.81 301 TRP A O 1
ATOM 2402 N N . LEU A 1 302 ? 0.713 12.571 -20.294 1.00 92.25 302 LEU A N 1
ATOM 2403 C CA . LEU A 1 302 ? 2.092 12.115 -20.140 1.00 92.25 302 LEU A CA 1
ATOM 2404 C C . LEU A 1 302 ? 2.607 12.389 -18.730 1.00 92.25 302 LEU A C 1
ATOM 2406 O O . LEU A 1 302 ? 2.237 13.378 -18.101 1.00 92.25 302 LEU A O 1
ATOM 2410 N N . TYR A 1 303 ? 3.511 11.521 -18.295 1.00 95.19 303 TYR A N 1
ATOM 2411 C CA . TYR A 1 303 ? 4.231 11.609 -17.036 1.00 95.19 303 TYR A CA 1
ATOM 2412 C C . TYR A 1 303 ? 5.661 12.075 -17.290 1.00 95.19 303 TYR A C 1
ATOM 2414 O O . TYR A 1 303 ? 6.277 11.685 -18.286 1.00 95.19 303 TYR A O 1
ATOM 2422 N N . PHE A 1 304 ? 6.191 12.879 -16.381 1.00 96.38 304 PHE A N 1
ATOM 2423 C CA . PHE A 1 304 ? 7.485 13.543 -16.468 1.00 96.38 304 PHE A CA 1
ATOM 2424 C C . PHE A 1 304 ? 8.256 13.332 -15.171 1.00 96.38 304 PHE A C 1
ATOM 2426 O O . PHE A 1 304 ? 7.663 13.240 -14.101 1.00 96.38 304 PHE A O 1
ATOM 2433 N N . ASN A 1 305 ? 9.581 13.270 -15.239 1.00 94.56 305 ASN A N 1
ATOM 2434 C CA . ASN A 1 305 ? 10.399 13.322 -14.031 1.00 94.56 305 ASN A CA 1
ATOM 2435 C C . ASN A 1 305 ? 10.455 14.755 -13.466 1.00 94.56 305 ASN A C 1
ATOM 2437 O O . ASN A 1 305 ? 9.995 15.714 -14.089 1.00 94.56 305 ASN A O 1
ATOM 2441 N N . SER A 1 306 ? 11.122 14.920 -12.324 1.00 90.19 306 SER A N 1
ATOM 2442 C CA . SER A 1 306 ? 11.303 16.219 -11.660 1.00 90.19 306 SER A CA 1
ATOM 2443 C C . SER A 1 306 ? 12.080 17.267 -12.462 1.00 90.19 306 SER A C 1
ATOM 2445 O O . SER A 1 306 ? 12.098 18.435 -12.087 1.00 90.19 306 SER A O 1
ATOM 2447 N N . SER A 1 307 ? 12.744 16.870 -13.551 1.00 92.56 307 SER A N 1
ATOM 2448 C CA . SER A 1 307 ? 13.437 17.780 -14.471 1.00 92.56 307 SER A CA 1
ATOM 2449 C C . SER A 1 307 ? 12.563 18.188 -15.666 1.00 92.56 307 SER A C 1
ATOM 2451 O O . SER A 1 307 ? 13.046 18.871 -16.566 1.00 92.56 307 SER A O 1
ATOM 2453 N N . GLY A 1 308 ? 11.289 17.779 -15.695 1.00 94.06 308 GLY A N 1
ATOM 2454 C CA . GLY A 1 308 ? 10.368 18.041 -16.804 1.00 94.06 308 GLY A CA 1
ATOM 2455 C C . GLY A 1 308 ? 10.644 17.186 -18.043 1.00 94.06 308 GLY A C 1
ATOM 2456 O O . GLY A 1 308 ? 10.215 17.527 -19.144 1.00 94.06 308 GLY A O 1
ATOM 2457 N N . GLU A 1 309 ? 11.376 16.082 -17.892 1.00 96.50 309 GLU A N 1
ATOM 2458 C CA . GLU A 1 309 ? 11.752 15.192 -18.986 1.00 96.50 309 GLU A CA 1
ATOM 2459 C C . GLU A 1 309 ? 10.852 13.955 -19.021 1.00 96.50 309 GLU A C 1
ATOM 2461 O O . GLU A 1 309 ? 10.410 13.459 -17.984 1.00 96.50 309 GLU A O 1
ATOM 2466 N N . THR A 1 310 ? 10.588 13.432 -20.220 1.00 96.62 310 THR A N 1
ATOM 2467 C CA . THR A 1 310 ? 9.742 12.249 -20.401 1.00 96.62 310 THR A CA 1
ATOM 2468 C C . THR A 1 310 ? 10.268 11.316 -21.485 1.00 96.62 310 THR A C 1
ATOM 2470 O O . THR A 1 310 ? 10.983 11.724 -22.407 1.00 96.62 310 THR A O 1
ATOM 2473 N N . TRP A 1 311 ? 9.888 10.046 -21.372 1.00 97.06 311 TRP A N 1
ATOM 2474 C CA . TRP A 1 311 ? 10.251 8.973 -22.284 1.00 97.06 311 TRP A CA 1
ATOM 2475 C C . TRP A 1 311 ? 9.018 8.150 -22.646 1.00 97.06 311 TRP A C 1
ATOM 2477 O O . TRP A 1 311 ? 8.056 8.078 -21.881 1.00 97.06 311 TRP A O 1
ATOM 2487 N N . VAL A 1 312 ? 9.082 7.500 -23.805 1.00 94.50 312 VAL A N 1
ATOM 2488 C CA . VAL A 1 312 ? 8.104 6.520 -24.304 1.00 94.50 312 VAL A CA 1
ATOM 2489 C C . VAL A 1 312 ? 8.828 5.309 -24.898 1.00 94.50 312 VAL A C 1
ATOM 2491 O O . VAL A 1 312 ? 10.004 5.402 -25.262 1.00 94.50 312 VAL A O 1
ATOM 2494 N N . ARG A 1 313 ? 8.137 4.173 -25.022 1.00 91.38 313 ARG A N 1
ATOM 2495 C CA . ARG A 1 313 ? 8.595 2.992 -25.761 1.00 91.38 313 ARG A CA 1
ATOM 2496 C C . ARG A 1 313 ? 8.143 3.083 -27.212 1.00 91.38 313 ARG A C 1
ATOM 2498 O O . ARG A 1 313 ? 6.952 3.061 -27.497 1.00 91.38 313 ARG A O 1
ATOM 2505 N N . LEU A 1 314 ? 9.105 3.141 -28.130 1.00 84.31 314 LEU A N 1
ATOM 2506 C CA . LEU A 1 314 ? 8.871 3.122 -29.574 1.00 84.31 314 LEU A CA 1
ATOM 2507 C C . LEU A 1 314 ? 9.791 2.088 -30.224 1.00 84.31 314 LEU A C 1
ATOM 2509 O O . LEU A 1 314 ? 11.009 2.130 -30.032 1.00 84.31 314 LEU A O 1
ATOM 2513 N N . ASN A 1 315 ? 9.205 1.170 -30.999 1.00 79.75 315 ASN A N 1
ATOM 2514 C CA . ASN A 1 315 ? 9.909 0.103 -31.723 1.00 79.75 315 ASN A CA 1
ATOM 2515 C C . ASN A 1 315 ? 10.908 -0.677 -30.845 1.00 79.75 315 ASN A C 1
ATOM 2517 O O . ASN A 1 315 ? 12.057 -0.861 -31.228 1.00 79.75 315 ASN A O 1
ATOM 2521 N N . GLY A 1 316 ? 10.496 -1.055 -29.631 1.00 77.00 316 GLY A N 1
ATOM 2522 C CA . GLY A 1 316 ? 11.345 -1.797 -28.690 1.00 77.00 316 GLY A CA 1
ATOM 2523 C C . GLY A 1 316 ? 12.500 -0.994 -28.085 1.00 77.00 316 GLY A C 1
ATOM 2524 O O . GLY A 1 316 ? 13.393 -1.578 -27.494 1.00 77.00 316 GLY A O 1
ATOM 2525 N N . SER A 1 317 ? 12.496 0.340 -28.199 1.00 85.50 317 SER A N 1
ATOM 2526 C CA . SER A 1 317 ? 13.518 1.208 -27.601 1.00 85.50 317 SER A CA 1
ATOM 2527 C C . SER A 1 317 ? 12.885 2.327 -26.777 1.00 85.50 317 SER A C 1
ATOM 2529 O O . SER A 1 317 ? 11.810 2.831 -27.116 1.00 85.50 317 SER A O 1
ATOM 2531 N N . LYS A 1 318 ? 13.534 2.738 -25.680 1.00 92.50 318 LYS A N 1
ATOM 2532 C CA . LYS A 1 318 ? 13.124 3.964 -24.978 1.00 92.50 318 LYS A CA 1
ATOM 2533 C C . LYS A 1 318 ? 13.546 5.191 -25.789 1.00 92.50 318 LYS A C 1
ATOM 2535 O O . LYS A 1 318 ? 14.682 5.282 -26.256 1.00 92.50 318 LYS A O 1
ATOM 2540 N N . LYS A 1 319 ? 12.644 6.155 -25.947 1.00 94.75 319 LYS A N 1
ATOM 2541 C CA . LYS A 1 319 ? 12.896 7.420 -26.642 1.00 94.75 319 LYS A CA 1
ATOM 2542 C C . LYS A 1 319 ? 12.497 8.576 -25.746 1.00 94.75 319 LYS A C 1
ATOM 2544 O O . LYS A 1 319 ? 11.353 8.647 -25.308 1.00 94.75 319 LYS A O 1
ATOM 2549 N N . LYS A 1 320 ? 13.442 9.483 -25.502 1.00 96.38 320 LYS A N 1
ATOM 2550 C CA . LYS A 1 320 ? 13.168 10.761 -24.845 1.00 96.38 320 LYS A CA 1
ATOM 2551 C C . LYS A 1 320 ? 12.337 11.628 -25.788 1.00 96.38 320 LYS A C 1
ATOM 2553 O O . LYS A 1 320 ? 12.717 11.789 -26.949 1.00 96.38 320 LYS A O 1
ATOM 2558 N N . LEU A 1 321 ? 11.225 12.176 -25.307 1.00 95.06 321 LEU A N 1
ATOM 2559 C CA . LEU A 1 321 ? 10.411 13.117 -26.077 1.00 95.06 321 LEU A CA 1
ATOM 2560 C C . LEU A 1 321 ? 10.772 14.548 -25.697 1.00 95.06 321 LEU A C 1
ATOM 2562 O O . LEU A 1 321 ? 10.863 14.891 -24.522 1.00 95.06 321 LEU A O 1
ATOM 2566 N N . GLN A 1 322 ? 10.961 15.391 -26.709 1.00 94.06 322 GLN A N 1
ATOM 2567 C CA . GLN A 1 322 ? 11.290 16.803 -26.538 1.00 94.06 322 GLN A CA 1
ATOM 2568 C C . GLN A 1 322 ? 10.876 17.610 -27.773 1.00 94.06 322 GLN A C 1
ATOM 2570 O O . GLN A 1 322 ? 10.753 17.062 -28.872 1.00 94.06 322 GLN A O 1
ATOM 2575 N N . GLY A 1 323 ? 10.677 18.918 -27.596 1.00 94.19 323 GLY A N 1
ATOM 2576 C CA . GLY A 1 323 ? 10.342 19.840 -28.685 1.00 94.19 323 GLY A CA 1
ATOM 2577 C C . GLY A 1 323 ? 9.078 19.435 -29.454 1.00 94.19 323 GLY A C 1
ATOM 2578 O O . GLY A 1 323 ? 8.085 19.021 -28.858 1.00 94.19 323 GLY A O 1
ATOM 2579 N N . ALA A 1 324 ? 9.124 19.533 -30.785 1.00 93.31 324 ALA A N 1
ATOM 2580 C CA . ALA A 1 324 ? 7.990 19.207 -31.654 1.00 93.31 324 ALA A CA 1
ATOM 2581 C C . ALA A 1 324 ? 7.531 17.742 -31.527 1.00 93.31 324 ALA A C 1
ATOM 2583 O O . ALA A 1 324 ? 6.335 17.477 -31.517 1.00 93.31 324 ALA A O 1
ATOM 2584 N N . ALA A 1 325 ? 8.458 16.796 -31.325 1.00 91.00 325 ALA A N 1
ATOM 2585 C CA . ALA A 1 325 ? 8.112 15.380 -31.185 1.00 91.00 325 ALA A CA 1
ATOM 2586 C C . ALA A 1 325 ? 7.241 15.103 -29.946 1.00 91.00 325 ALA A C 1
ATOM 2588 O O . ALA A 1 325 ? 6.364 14.243 -29.991 1.00 91.00 325 ALA A O 1
ATOM 2589 N N . LEU A 1 326 ? 7.455 15.844 -28.851 1.00 94.12 326 LEU A N 1
ATOM 2590 C CA . LEU A 1 326 ? 6.596 15.773 -27.666 1.00 94.12 326 LEU A CA 1
ATOM 2591 C C . LEU A 1 326 ? 5.188 16.300 -27.971 1.00 94.12 326 LEU A C 1
ATOM 2593 O O . LEU A 1 326 ? 4.206 15.661 -27.602 1.00 94.12 326 LEU A O 1
ATOM 2597 N N . GLN A 1 327 ? 5.089 17.435 -28.669 1.00 91.81 327 GLN A N 1
ATOM 2598 C CA . GLN A 1 327 ? 3.802 18.028 -29.044 1.00 91.81 327 GLN A CA 1
ATOM 2599 C C . GLN A 1 327 ? 3.002 17.092 -29.955 1.00 91.81 327 GLN A C 1
ATOM 2601 O O . GLN A 1 327 ? 1.841 16.806 -29.665 1.00 91.81 327 GLN A O 1
ATOM 2606 N N . ASP A 1 328 ? 3.637 16.549 -30.995 1.00 90.31 328 ASP A N 1
ATOM 2607 C CA . ASP A 1 328 ? 3.009 15.597 -31.912 1.00 90.31 328 ASP A CA 1
ATOM 2608 C C . ASP A 1 328 ? 2.521 14.345 -31.178 1.00 90.31 328 ASP A C 1
ATOM 2610 O O . ASP A 1 328 ? 1.415 13.864 -31.435 1.00 90.31 328 ASP A O 1
ATOM 2614 N N . TYR A 1 329 ? 3.317 13.829 -30.235 1.00 90.38 329 TYR A N 1
ATOM 2615 C CA . TYR A 1 329 ? 2.934 12.665 -29.441 1.00 90.38 329 TYR A CA 1
ATOM 2616 C C . TYR A 1 329 ? 1.711 12.952 -28.562 1.00 90.38 329 TYR A C 1
ATOM 2618 O O . TYR A 1 329 ? 0.779 12.150 -28.535 1.00 90.38 329 TYR A O 1
ATOM 2626 N N . ILE A 1 330 ? 1.678 14.104 -27.882 1.00 89.44 330 ILE A N 1
ATOM 2627 C CA . ILE A 1 330 ? 0.531 14.529 -27.064 1.00 89.44 330 ILE A CA 1
ATOM 2628 C C . ILE A 1 330 ? -0.729 14.652 -27.930 1.00 89.44 330 ILE A C 1
ATOM 2630 O O . ILE A 1 330 ? -1.775 14.116 -27.568 1.00 89.44 330 ILE A O 1
ATOM 2634 N N . VAL A 1 331 ? -0.632 15.305 -29.094 1.00 88.50 331 VAL A N 1
ATOM 2635 C CA . VAL A 1 331 ? -1.773 15.489 -30.004 1.00 88.50 331 VAL A CA 1
ATOM 2636 C C . VAL A 1 331 ? -2.312 14.145 -30.493 1.00 88.50 331 VAL A C 1
ATOM 2638 O O . VAL A 1 331 ? -3.522 13.922 -30.431 1.00 88.50 331 VAL A O 1
ATOM 2641 N N . LYS A 1 332 ? -1.439 13.230 -30.933 1.00 85.69 332 LYS A N 1
ATOM 2642 C CA . LYS A 1 332 ? -1.847 11.880 -31.353 1.00 85.69 332 LYS A CA 1
ATOM 2643 C C . LYS A 1 332 ? -2.485 11.087 -30.213 1.00 85.69 332 LYS A C 1
ATOM 2645 O O . LYS A 1 332 ? -3.465 10.383 -30.442 1.00 85.69 332 LYS A O 1
ATOM 2650 N N . ARG A 1 333 ? -1.984 11.237 -28.980 1.00 84.31 333 ARG A N 1
ATOM 2651 C CA . ARG A 1 333 ? -2.485 10.511 -27.798 1.00 84.31 333 ARG A CA 1
ATOM 2652 C C . ARG A 1 333 ? -3.903 10.923 -27.450 1.00 84.31 333 ARG A C 1
ATOM 2654 O O . ARG A 1 333 ? -4.751 10.061 -27.259 1.00 84.31 333 ARG A O 1
ATOM 2661 N N . ILE A 1 334 ? -4.160 12.229 -27.445 1.00 83.12 334 ILE A N 1
ATOM 2662 C CA . ILE A 1 334 ? -5.486 12.799 -27.177 1.00 83.12 334 ILE A CA 1
ATOM 2663 C C . ILE A 1 334 ? -6.486 12.394 -28.269 1.00 83.12 334 ILE A C 1
ATOM 2665 O O . ILE A 1 334 ? -7.649 12.125 -27.982 1.00 83.12 334 ILE A O 1
ATOM 2669 N N . ARG A 1 335 ? -6.040 12.323 -29.529 1.00 83.12 335 ARG A N 1
ATOM 2670 C CA . ARG A 1 335 ? -6.885 11.905 -30.661 1.00 83.12 335 ARG A CA 1
ATOM 2671 C C . ARG A 1 335 ? -7.083 10.392 -30.773 1.00 83.12 335 ARG A C 1
ATOM 2673 O O . ARG A 1 335 ? -8.001 9.978 -31.470 1.00 83.12 335 ARG A O 1
ATOM 2680 N N . LYS A 1 336 ? -6.285 9.595 -30.051 1.00 73.50 336 LYS A N 1
ATOM 2681 C CA . LYS A 1 336 ? -6.240 8.122 -30.119 1.00 73.50 336 LYS A CA 1
ATOM 2682 C C . LYS A 1 336 ? -5.789 7.591 -31.4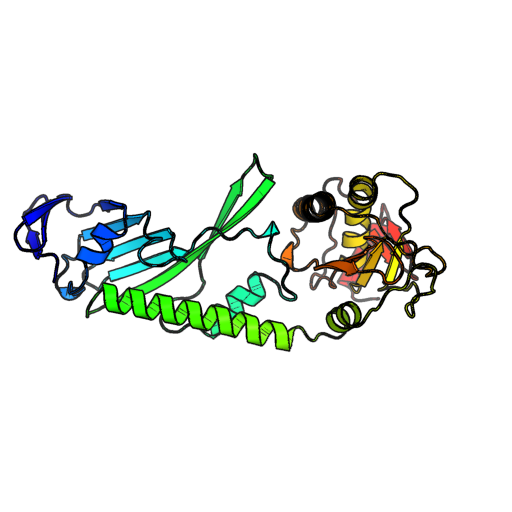91 1.00 73.50 336 LYS A C 1
ATOM 2684 O O . LYS A 1 336 ? -6.244 6.542 -31.927 1.00 73.50 336 LYS A O 1
ATOM 2689 N N . ASP A 1 337 ? -4.861 8.300 -32.136 1.00 62.81 337 ASP A N 1
ATOM 2690 C CA . ASP A 1 337 ? -4.330 7.991 -33.476 1.00 62.81 337 ASP A CA 1
ATOM 2691 C C . ASP A 1 337 ? -3.064 7.092 -33.435 1.00 62.81 337 ASP A C 1
ATOM 2693 O O . ASP A 1 337 ? -2.098 7.353 -34.161 1.00 62.81 337 ASP A O 1
ATOM 2697 N N . PHE A 1 338 ? -3.018 6.078 -32.559 1.00 60.19 338 PHE A N 1
ATOM 2698 C CA . PHE A 1 338 ? -1.835 5.223 -32.337 1.00 60.19 338 PHE A CA 1
ATOM 2699 C C . PHE A 1 338 ? -2.046 3.748 -32.656 1.00 60.19 338 PHE A C 1
ATOM 2701 O O . PHE A 1 338 ? -3.152 3.234 -32.373 1.00 60.19 338 PHE A O 1
#

Radius of gyration: 26.26 Å; chains: 1; bounding box: 59×44×76 Å

InterPro domains:
  IPR007421 Schlafen, AlbA_2 domain [PF04326] (194-321)
  IPR029684 Schlafen family [PTHR12155] (173-324)
  IPR038461 Schlafen, AlbA_2 domain superfamily [G3DSA:3.30.950.30] (188-326)

pLDDT: mean 87.41, std 10.62, range [40.12, 97.31]

Foldseek 3Di:
DAWAWDDDPFWIWTDQPNHTDDIGGFQDEAEAEDLVVVVNLFVPKQVRDDQRYKYKYAHNCVVPVQFGIKTWHGHPQFIKIKTKTDKDFLLPQQALDFVVLLQVQLVVQAPQWDDDFDWDWDQDPVVRTIIIITITIGGDRIDRPSVVVVVRVVSSVVSNVVSSVVCNVVSVPVQVVVVVPFAAAAFDAGPDAQWQAEAEAEDPDPQPLVVCLVCVLLVQLAQQQEAWHKYKYQADNRRGGNFDQDDPVSLVSSSVSNLVFQCQKPPRDRSSQWHWDWHDYHPDDNTTIIMTTHHHHPDLDGMAGNVRWGWHRDGSDIDIDDDPRVVVSSVCSVVVVD

Sequence (338 aa):
MAIDFECSAEKVRLFYKGAYLMDSPRNRKLQVSGSDFLLKLSGTKVEDIPSDISFYIGGVQEFHSSLSALSLDNSERGMRVMMQTNYMNLGAWIKPFSFDEYLLKIESLVEGILPPIKKYYKYDEASLINYVILGLEFFIRNGDLLDIISSRLEGFARAQREAERVLYNQGSSIHTHLARELSFVEGEKIFLEENLTVEFKEVKGGNPVKSIQNLVDEYILAFFNSQGGSVFWGVNDDGIVTSLKLTSKMKDDIRKAVSGKINVIEPPIDPTQIGVFFHKVLNADDGYVLEVNVPQSQSEWLYFNSSGETWVRLNGSKKKLQGAALQDYIVKRIRKDF

Organism: NCBI:txid554344

Secondary structure (DSSP, 8-state):
-PEEEEE-SSEEEEEETTEEEEEEETTSEEEEESHHHHHHTTT-BGGGS-TT-EEEEE--TTT-TTEEEEEEE--TT-EEEEEEEPPEEGGG---SS-HHHHHHHHHHH-SS-EEEEEEEEEEETTTTEEEEEEEEEEEE-SSBHHHHHHHHHHHHHHHHHHHHHHHHHHT--HHHHHHHH--EETTSBPS---BTTEEEE---SS-HHHHHHTTHHHHHHHHHTTT-EEEEETB-TTSBB--EE--HHHHHHHHHHHHHHHTT-BSPP-GGGSEEEEEEEETSTTEEEEEEEEPPPS-SS--B-TTS-EEEEETTEEEEE-HHHHHHHHHHHHHT--